Protein AF-A0A534NQL1-F1 (afdb_monomer)

Structure (mmCIF, N/CA/C/O backbone):
data_AF-A0A534NQL1-F1
#
_entry.id   AF-A0A534NQL1-F1
#
loop_
_atom_site.group_PDB
_atom_site.id
_atom_site.type_symbol
_atom_site.label_atom_id
_atom_site.label_alt_id
_atom_site.label_comp_id
_atom_site.label_asym_id
_atom_site.label_entity_id
_atom_site.label_seq_id
_atom_site.pdbx_PDB_ins_code
_atom_site.Cartn_x
_atom_site.Cartn_y
_atom_site.Cartn_z
_atom_site.occupancy
_atom_site.B_iso_or_equiv
_atom_site.auth_seq_id
_atom_site.auth_comp_id
_atom_site.auth_asym_id
_atom_site.auth_atom_id
_atom_site.pdbx_PDB_model_num
ATOM 1 N N . GLN A 1 1 ? 14.887 5.138 -10.248 1.00 63.94 1 GLN A N 1
ATOM 2 C CA . GLN A 1 1 ? 13.570 5.741 -9.919 1.00 63.94 1 GLN A CA 1
ATOM 3 C C . GLN A 1 1 ? 12.522 4.699 -9.530 1.00 63.94 1 GLN A C 1
ATOM 5 O O . GLN A 1 1 ? 11.906 4.880 -8.490 1.00 63.94 1 GLN A O 1
ATOM 10 N N . VAL A 1 2 ? 12.376 3.587 -10.265 1.00 67.00 2 VAL A N 1
ATOM 11 C CA . VAL A 1 2 ? 11.487 2.461 -9.884 1.00 67.00 2 VAL A CA 1
ATOM 12 C C . VAL A 1 2 ? 11.673 1.964 -8.433 1.00 67.00 2 VAL A C 1
ATOM 14 O O . VAL A 1 2 ? 10.659 1.731 -7.778 1.00 67.00 2 VAL A O 1
ATOM 17 N N . PRO A 1 3 ? 12.904 1.878 -7.873 1.00 70.38 3 PRO A N 1
ATOM 18 C CA . PRO A 1 3 ? 13.094 1.429 -6.488 1.00 70.38 3 PRO A CA 1
ATOM 19 C C . PRO A 1 3 ? 12.456 2.359 -5.446 1.00 70.38 3 PRO A C 1
ATOM 21 O O . PRO A 1 3 ? 11.701 1.889 -4.604 1.00 70.38 3 PRO A O 1
ATOM 24 N N . LYS A 1 4 ? 12.649 3.681 -5.575 1.00 74.81 4 LYS A N 1
ATOM 25 C CA . LYS A 1 4 ? 12.065 4.685 -4.662 1.00 74.81 4 LYS A CA 1
ATOM 26 C C . LYS A 1 4 ? 10.530 4.696 -4.693 1.00 74.81 4 LYS A C 1
ATOM 28 O O . LYS A 1 4 ? 9.887 4.974 -3.691 1.00 74.81 4 LYS A O 1
ATOM 33 N N . MET A 1 5 ? 9.934 4.387 -5.848 1.00 78.38 5 MET A N 1
ATOM 34 C CA . MET A 1 5 ? 8.477 4.297 -5.992 1.00 78.38 5 MET A CA 1
ATOM 35 C C . MET A 1 5 ? 7.912 3.003 -5.394 1.00 78.38 5 MET A C 1
ATOM 37 O O . MET A 1 5 ? 6.834 3.004 -4.813 1.00 78.38 5 MET A O 1
ATOM 41 N N . ASN A 1 6 ? 8.634 1.887 -5.508 1.00 84.38 6 ASN A N 1
ATOM 42 C CA . ASN A 1 6 ? 8.239 0.653 -4.829 1.00 84.38 6 ASN A CA 1
ATOM 43 C C . ASN A 1 6 ? 8.326 0.806 -3.302 1.00 84.38 6 ASN A C 1
ATOM 45 O O . ASN A 1 6 ? 7.448 0.322 -2.594 1.00 84.38 6 ASN A O 1
ATOM 49 N N . GLU A 1 7 ? 9.343 1.514 -2.815 1.00 83.88 7 GLU A N 1
ATOM 50 C CA . GLU A 1 7 ? 9.519 1.838 -1.399 1.00 83.88 7 GLU A CA 1
ATOM 51 C C . GLU A 1 7 ? 8.386 2.726 -0.864 1.00 83.88 7 GLU A C 1
ATOM 53 O O . GLU A 1 7 ? 7.788 2.410 0.164 1.00 83.88 7 GLU A O 1
ATOM 58 N N . SER A 1 8 ? 7.996 3.775 -1.598 1.00 82.44 8 SER A N 1
ATOM 59 C CA . SER A 1 8 ? 6.872 4.625 -1.188 1.00 82.44 8 SER A CA 1
ATOM 60 C C . SER A 1 8 ? 5.538 3.869 -1.174 1.00 82.44 8 SER A C 1
ATOM 62 O O . SER A 1 8 ? 4.756 4.021 -0.237 1.00 82.44 8 SER A O 1
ATOM 64 N N . ILE A 1 9 ? 5.289 2.990 -2.151 1.00 89.06 9 ILE A N 1
ATOM 65 C CA . ILE A 1 9 ? 4.100 2.121 -2.173 1.00 89.06 9 ILE A CA 1
ATOM 66 C C . ILE A 1 9 ? 4.101 1.157 -0.982 1.00 89.06 9 ILE A C 1
ATOM 68 O O . ILE A 1 9 ? 3.052 0.930 -0.378 1.00 89.06 9 ILE A O 1
ATOM 72 N N . ALA A 1 10 ? 5.260 0.600 -0.625 1.00 89.19 10 ALA A N 1
ATOM 73 C CA . ALA A 1 10 ? 5.394 -0.270 0.537 1.00 89.19 10 ALA A CA 1
ATOM 74 C C . ALA A 1 10 ? 5.099 0.483 1.842 1.00 89.19 10 ALA A C 1
ATOM 76 O O . ALA A 1 10 ? 4.361 -0.029 2.681 1.00 89.19 10 ALA A O 1
ATOM 77 N N . MET A 1 11 ? 5.586 1.719 1.982 1.00 89.88 11 MET A N 1
ATOM 78 C CA . MET A 1 11 ? 5.308 2.569 3.142 1.00 89.88 11 MET A CA 1
ATOM 79 C C . MET A 1 11 ? 3.814 2.902 3.266 1.00 89.88 11 MET A C 1
ATOM 81 O O . MET A 1 11 ? 3.237 2.775 4.346 1.00 89.88 11 MET A O 1
ATOM 85 N N . VAL A 1 12 ? 3.155 3.262 2.159 1.00 90.38 12 VAL A N 1
ATOM 86 C CA . VAL A 1 12 ? 1.707 3.530 2.157 1.00 90.38 12 VAL A CA 1
ATOM 87 C C . VAL A 1 12 ? 0.918 2.260 2.495 1.00 90.38 12 VAL A C 1
ATOM 89 O O . VAL A 1 12 ? -0.012 2.314 3.298 1.00 90.38 12 VAL A O 1
ATOM 92 N N . LYS A 1 13 ? 1.320 1.096 1.968 1.00 92.12 13 LYS A N 1
ATOM 93 C CA . LYS A 1 13 ? 0.708 -0.199 2.310 1.00 92.12 13 LYS A CA 1
ATOM 94 C C . LYS A 1 13 ? 0.885 -0.555 3.787 1.00 92.12 13 LYS A C 1
ATOM 96 O O . LYS A 1 13 ? -0.045 -1.068 4.411 1.00 92.12 13 LYS A O 1
ATOM 101 N N . ALA A 1 14 ? 2.063 -0.288 4.348 1.00 92.81 14 ALA A N 1
ATOM 102 C CA . ALA A 1 14 ? 2.337 -0.503 5.763 1.00 92.81 14 ALA A CA 1
ATOM 103 C C . ALA A 1 14 ? 1.418 0.364 6.633 1.00 92.81 14 ALA A C 1
ATOM 105 O O . ALA A 1 14 ? 0.824 -0.149 7.578 1.00 92.81 14 ALA A O 1
ATOM 106 N N . ASN A 1 15 ? 1.220 1.632 6.257 1.00 92.94 15 ASN A N 1
ATOM 107 C CA . ASN A 1 15 ? 0.287 2.525 6.943 1.00 92.94 15 ASN A CA 1
ATOM 108 C C . ASN A 1 15 ? -1.162 2.006 6.886 1.00 92.94 15 ASN A C 1
ATOM 110 O O . ASN A 1 15 ? -1.828 1.935 7.913 1.00 92.94 15 ASN A O 1
ATOM 114 N N . VAL A 1 16 ? -1.633 1.553 5.716 1.00 94.81 16 VAL A N 1
ATOM 115 C CA . VAL A 1 16 ? -2.964 0.923 5.581 1.00 94.81 16 VAL A CA 1
ATOM 116 C C . VAL A 1 16 ? -3.096 -0.281 6.515 1.00 94.81 16 VAL A C 1
ATOM 118 O O . VAL A 1 16 ? -4.066 -0.377 7.258 1.00 94.81 16 VAL A O 1
ATOM 121 N N . THR A 1 17 ? -2.099 -1.166 6.529 1.00 94.62 17 THR A N 1
ATOM 122 C CA . THR A 1 17 ? -2.126 -2.387 7.352 1.00 94.62 17 THR A CA 1
ATOM 123 C C . THR A 1 17 ? -2.117 -2.066 8.850 1.00 94.62 17 THR A C 1
ATOM 125 O O . THR A 1 17 ? -2.778 -2.742 9.638 1.00 94.62 17 THR A O 1
ATOM 128 N N . LEU A 1 18 ? -1.365 -1.042 9.261 1.00 94.31 18 LEU A N 1
ATOM 129 C CA . LEU A 1 18 ? -1.331 -0.577 10.646 1.00 94.31 18 LEU A CA 1
ATOM 130 C C . LEU A 1 18 ? -2.700 -0.035 11.069 1.00 94.31 18 LEU A C 1
ATOM 132 O O . LEU A 1 18 ? -3.245 -0.483 12.076 1.00 94.31 18 LEU A O 1
ATOM 136 N N . LEU A 1 19 ? -3.279 0.855 10.259 1.00 94.75 19 LEU A N 1
ATOM 137 C CA . LEU A 1 19 ? -4.599 1.427 10.511 1.00 94.75 19 LEU A CA 1
ATOM 138 C C . LEU A 1 19 ? -5.686 0.345 10.551 1.00 94.75 19 LEU A C 1
ATOM 140 O O . LEU A 1 19 ? -6.552 0.394 11.415 1.00 94.75 19 LEU A O 1
ATOM 144 N N . GLU A 1 20 ? -5.625 -0.678 9.694 1.00 94.12 20 GLU A N 1
ATOM 145 C CA . GLU A 1 20 ? -6.552 -1.821 9.745 1.00 94.12 20 GLU A CA 1
ATOM 146 C C . GLU A 1 20 ? -6.468 -2.586 11.068 1.00 94.12 20 GLU A C 1
ATOM 148 O O . GLU A 1 20 ? -7.501 -2.902 11.665 1.00 94.12 20 GLU A O 1
ATOM 153 N N . LYS A 1 21 ? -5.252 -2.848 11.560 1.00 96.19 21 LYS A N 1
ATOM 154 C CA . LYS A 1 21 ? -5.046 -3.513 12.854 1.00 96.19 21 LYS A CA 1
ATOM 155 C C . LYS A 1 21 ? -5.579 -2.673 14.013 1.00 96.19 21 LYS A C 1
ATOM 157 O O . LYS A 1 21 ? -6.253 -3.210 14.892 1.00 96.19 21 LYS A O 1
ATOM 162 N N . GLU A 1 22 ? -5.315 -1.369 14.014 1.00 93.62 22 GLU A N 1
ATOM 163 C CA . GLU A 1 22 ? -5.849 -0.446 15.022 1.00 93.62 22 GLU A CA 1
ATOM 164 C C . GLU A 1 22 ? -7.378 -0.389 14.986 1.00 93.62 22 GLU A C 1
ATOM 166 O O . GLU A 1 22 ? -8.031 -0.453 16.027 1.00 93.62 22 GLU A O 1
ATOM 171 N N . ASN A 1 23 ? -7.964 -0.346 13.791 1.00 94.81 23 ASN A N 1
ATOM 172 C CA . ASN A 1 23 ? -9.407 -0.372 13.598 1.00 94.81 23 ASN A CA 1
ATOM 173 C C . ASN A 1 23 ? -10.038 -1.625 14.213 1.00 94.81 23 ASN A C 1
ATOM 175 O O . ASN A 1 23 ? -11.038 -1.555 14.931 1.00 94.81 23 ASN A O 1
ATOM 179 N N . GLN A 1 24 ? -9.421 -2.781 13.965 1.00 95.56 24 GLN A N 1
ATOM 180 C CA . GLN A 1 24 ? -9.874 -4.050 14.511 1.00 95.56 24 GLN A CA 1
ATOM 181 C C . GLN A 1 24 ? -9.738 -4.096 16.034 1.00 95.56 24 GLN A C 1
ATOM 183 O O . GLN A 1 24 ? -10.651 -4.570 16.711 1.00 95.56 24 GLN A O 1
ATOM 188 N N . LYS A 1 25 ? -8.660 -3.528 16.586 1.00 96.00 25 LYS A N 1
ATOM 189 C CA . LYS A 1 25 ? -8.506 -3.358 18.033 1.00 96.00 25 LYS A CA 1
ATOM 190 C C . LYS A 1 25 ? -9.643 -2.517 18.619 1.00 96.00 25 LYS A C 1
ATOM 192 O O . LYS A 1 25 ? -10.298 -2.968 19.549 1.00 96.00 25 LYS A O 1
ATOM 197 N N . TYR A 1 26 ? -9.949 -1.352 18.046 1.00 96.62 26 TYR A N 1
ATOM 198 C CA . TYR A 1 26 ? -11.046 -0.506 18.531 1.00 96.62 26 TYR A CA 1
ATOM 199 C C . TYR A 1 26 ? -12.422 -1.181 18.431 1.00 96.62 26 TYR A C 1
ATOM 201 O O . TYR A 1 26 ? -13.270 -0.980 19.303 1.00 96.62 26 TYR A O 1
ATOM 209 N N . LYS A 1 27 ? -12.654 -2.003 17.401 1.00 95.12 27 LYS A N 1
ATOM 210 C CA . LYS A 1 27 ? -13.876 -2.816 17.282 1.00 95.12 27 LYS A CA 1
ATOM 211 C C . LYS A 1 27 ? -13.980 -3.843 18.405 1.00 95.12 27 LYS A C 1
ATOM 213 O O . LYS A 1 27 ? -15.034 -3.940 19.032 1.00 95.12 27 LYS A O 1
ATOM 218 N N . ASN A 1 28 ? -12.891 -4.549 18.699 1.00 96.69 28 ASN A N 1
ATOM 219 C CA . ASN A 1 28 ? -12.840 -5.506 19.8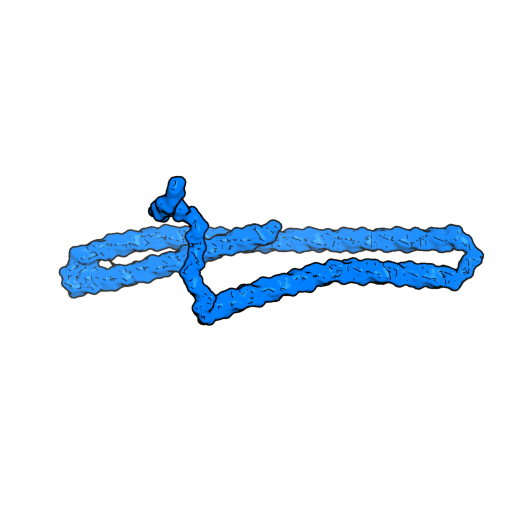02 1.00 96.69 28 ASN A CA 1
ATOM 220 C C . ASN A 1 28 ? -13.045 -4.808 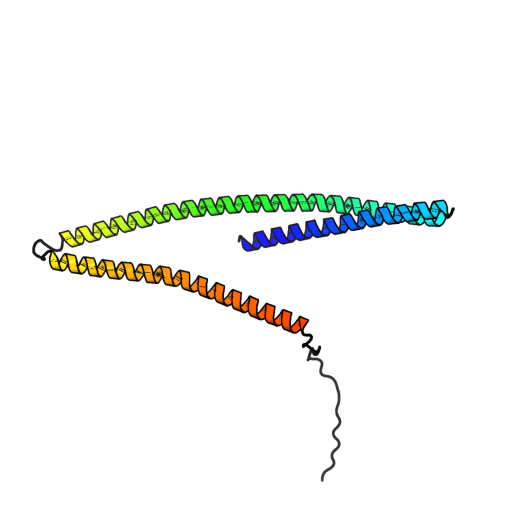21.155 1.00 96.69 28 ASN A C 1
ATOM 222 O O . ASN A 1 28 ? -13.906 -5.231 21.924 1.00 96.69 28 ASN A O 1
ATOM 226 N N . ASP A 1 29 ? -12.351 -3.690 21.393 1.00 95.12 29 ASP A N 1
ATOM 227 C CA . ASP A 1 29 ? -12.489 -2.873 22.605 1.00 95.12 29 ASP A CA 1
ATOM 228 C C . ASP A 1 29 ? -13.950 -2.400 22.774 1.00 95.12 29 ASP A C 1
ATOM 230 O O . ASP A 1 29 ? -14.512 -2.438 23.870 1.00 95.12 29 ASP A O 1
ATOM 234 N N . SER A 1 30 ? -14.622 -2.014 21.682 1.00 95.06 30 SER A N 1
ATOM 235 C CA . SER A 1 30 ? -16.036 -1.622 21.708 1.00 95.06 30 SER A CA 1
ATOM 236 C C . SER A 1 30 ? -16.963 -2.775 22.108 1.00 95.06 30 SER A C 1
ATOM 238 O O . SER A 1 30 ? -17.902 -2.553 22.880 1.00 95.06 30 SER A O 1
ATOM 240 N N . VAL A 1 31 ? -16.722 -3.990 21.607 1.00 96.44 31 VAL A N 1
ATOM 241 C CA . VAL A 1 31 ? -17.488 -5.192 21.977 1.00 96.44 31 VAL A CA 1
ATOM 242 C C . VAL A 1 31 ? -17.245 -5.552 23.442 1.00 96.44 31 VAL A C 1
ATOM 244 O O . VAL A 1 31 ? -18.203 -5.794 24.179 1.00 96.44 31 VAL A O 1
ATOM 247 N N . GLU A 1 32 ? -15.990 -5.516 23.889 1.00 96.56 32 GLU A N 1
ATOM 248 C CA . GLU A 1 32 ? -15.608 -5.817 25.267 1.00 96.56 32 GLU A CA 1
ATOM 249 C C . GLU A 1 32 ? -16.265 -4.840 26.249 1.00 96.56 32 GLU A C 1
ATOM 251 O O . GLU A 1 32 ? -16.945 -5.268 27.183 1.00 96.56 32 GLU A O 1
ATOM 256 N N . ILE A 1 33 ? -16.157 -3.530 26.015 1.00 95.44 33 ILE A N 1
ATOM 257 C CA . ILE A 1 33 ? -16.793 -2.518 26.869 1.00 95.44 33 ILE A CA 1
ATOM 258 C C . ILE A 1 33 ? -18.316 -2.693 26.867 1.00 95.44 33 ILE A C 1
ATOM 260 O O . ILE A 1 33 ? -18.944 -2.620 27.920 1.00 95.44 33 ILE A O 1
ATOM 264 N N . THR A 1 34 ? -18.925 -3.008 25.720 1.00 94.94 34 THR A N 1
ATOM 265 C CA . THR A 1 34 ? -20.371 -3.281 25.647 1.00 94.94 34 THR A CA 1
ATOM 266 C C . THR A 1 34 ? -20.766 -4.486 26.505 1.00 94.94 34 THR A C 1
ATOM 268 O O . THR A 1 34 ? -21.801 -4.458 27.171 1.00 94.94 34 THR A O 1
ATOM 271 N N . SER A 1 35 ? -19.946 -5.540 26.528 1.00 96.62 35 SER A N 1
ATOM 272 C CA . SER A 1 35 ? -20.174 -6.708 27.387 1.00 96.62 35 SER A CA 1
ATOM 273 C C . SER A 1 35 ? -20.058 -6.359 28.877 1.00 96.62 35 SER A C 1
ATOM 275 O O . SER A 1 35 ? -20.918 -6.756 29.664 1.00 96.62 35 SER A O 1
ATOM 277 N N . LYS A 1 36 ? -19.077 -5.524 29.252 1.00 95.12 36 LYS A N 1
ATOM 278 C CA . LYS A 1 36 ? -18.899 -5.012 30.621 1.00 95.12 36 LYS A CA 1
ATOM 279 C C . LYS A 1 36 ? -20.078 -4.148 31.066 1.00 95.12 36 LYS A C 1
ATOM 281 O O . LYS A 1 36 ? -20.534 -4.301 32.195 1.00 95.12 36 LYS A O 1
ATOM 286 N N . ILE A 1 37 ? -20.618 -3.306 30.179 1.00 95.50 37 ILE A N 1
ATOM 287 C CA . ILE A 1 37 ? -21.838 -2.523 30.442 1.00 95.50 37 ILE A CA 1
ATOM 288 C C . ILE A 1 37 ? -23.011 -3.461 30.734 1.00 95.50 37 ILE A C 1
ATOM 290 O O . ILE A 1 37 ? -23.682 -3.295 31.747 1.00 95.50 37 ILE A O 1
ATOM 294 N N . LYS A 1 38 ? -23.239 -4.478 29.891 1.00 95.12 38 LYS A N 1
ATOM 295 C CA . LYS A 1 38 ? -24.325 -5.452 30.102 1.00 95.12 38 LYS A CA 1
ATOM 296 C C . LYS A 1 38 ? -24.195 -6.171 31.448 1.00 95.12 38 LYS A C 1
ATOM 298 O O . LYS A 1 38 ? -25.183 -6.276 32.166 1.00 95.12 38 LYS A O 1
ATOM 3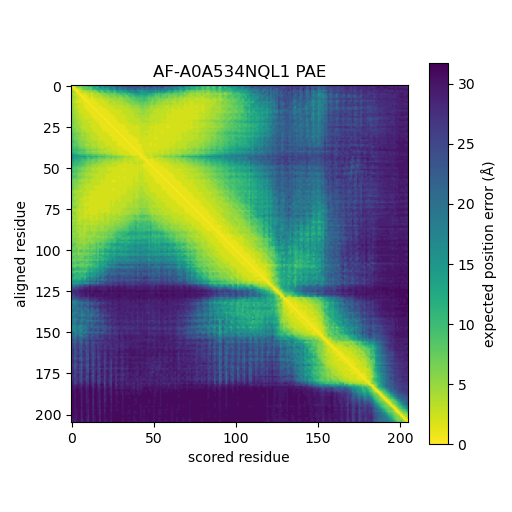03 N N . ALA A 1 39 ? -22.989 -6.613 31.806 1.00 95.81 39 ALA A N 1
ATOM 304 C CA . ALA A 1 39 ? -22.733 -7.271 33.087 1.00 95.81 39 ALA A CA 1
ATOM 305 C C . ALA A 1 39 ? -22.937 -6.327 34.289 1.00 95.81 39 ALA A C 1
ATOM 307 O O . ALA A 1 39 ? -23.507 -6.730 35.300 1.00 95.81 39 ALA A O 1
ATOM 308 N N . ALA A 1 40 ? -22.517 -5.061 34.183 1.00 94.00 40 ALA A N 1
ATOM 309 C CA . ALA A 1 40 ? -22.722 -4.060 35.230 1.00 94.00 40 ALA A CA 1
ATOM 310 C C . ALA A 1 40 ? -24.213 -3.745 35.449 1.00 94.00 40 ALA A C 1
ATOM 312 O O . ALA A 1 40 ? -24.653 -3.668 36.595 1.00 94.00 40 ALA A O 1
ATOM 313 N N . LEU A 1 41 ? -24.993 -3.648 34.365 1.00 93.38 41 LEU A N 1
ATOM 314 C CA . LEU A 1 41 ? -26.446 -3.460 34.424 1.00 93.38 41 LEU A CA 1
ATOM 315 C C . LEU A 1 41 ? -27.160 -4.667 35.049 1.00 93.38 41 LEU A C 1
ATOM 317 O O . LEU A 1 41 ? -28.051 -4.485 35.869 1.00 93.38 41 LEU A O 1
ATOM 321 N N . GLN A 1 42 ? -26.747 -5.896 34.718 1.00 95.19 42 GLN A N 1
ATOM 322 C CA . GLN A 1 42 ? -27.292 -7.111 35.343 1.00 95.19 42 GLN A CA 1
ATOM 323 C C . GLN A 1 42 ? -27.002 -7.191 36.847 1.00 95.19 42 GLN A C 1
ATOM 325 O O . GLN A 1 42 ? -27.792 -7.756 37.595 1.00 95.19 42 GLN A O 1
ATOM 330 N N . ALA A 1 43 ? -25.881 -6.620 37.292 1.00 95.31 43 ALA A N 1
ATOM 331 C CA . ALA A 1 43 ? -25.515 -6.530 38.702 1.00 95.31 43 ALA A CA 1
ATOM 332 C C . ALA A 1 43 ? -26.121 -5.304 39.419 1.00 95.31 43 ALA A C 1
ATOM 334 O O . ALA A 1 43 ? -25.716 -5.016 40.544 1.00 95.31 43 ALA A O 1
ATOM 335 N N . SER A 1 44 ? -27.028 -4.559 38.771 1.00 93.12 44 SER A N 1
ATOM 336 C CA . SER A 1 44 ? -27.624 -3.308 39.270 1.00 93.12 44 SER A CA 1
ATOM 337 C C . SER A 1 44 ? -26.602 -2.250 39.718 1.00 93.12 44 SER A C 1
ATOM 339 O O . SER A 1 44 ? -26.878 -1.444 40.604 1.00 93.12 44 SER A O 1
ATOM 341 N N . ARG A 1 45 ? -25.406 -2.236 39.108 1.00 94.31 45 ARG A N 1
ATOM 342 C CA . ARG A 1 45 ? -24.355 -1.230 39.346 1.00 94.31 45 ARG A CA 1
ATOM 343 C C . ARG A 1 45 ? -24.334 -0.201 38.220 1.00 94.31 45 ARG A C 1
ATOM 345 O O . ARG A 1 45 ? -23.509 -0.257 37.303 1.00 94.31 45 ARG A O 1
ATOM 352 N N . GLU A 1 46 ? -25.303 0.707 38.268 1.00 92.31 46 GLU A N 1
ATOM 353 C CA . GLU A 1 46 ? -25.522 1.745 37.251 1.00 92.31 46 GLU A CA 1
ATOM 354 C C . GLU A 1 46 ? -24.409 2.804 37.211 1.00 92.31 46 GLU A C 1
ATOM 356 O O . GLU A 1 46 ? -24.068 3.327 36.148 1.00 92.31 46 GLU A O 1
ATOM 361 N N . ASP A 1 47 ? -23.781 3.071 38.351 1.00 92.12 47 ASP A N 1
ATOM 362 C CA . ASP A 1 47 ? -22.610 3.933 38.514 1.00 92.12 47 ASP A CA 1
ATOM 363 C C . ASP A 1 47 ? -21.414 3.448 37.672 1.00 92.12 47 ASP A C 1
ATOM 365 O O . ASP A 1 47 ? -20.811 4.200 36.893 1.00 92.12 47 ASP A O 1
ATOM 369 N N . ILE A 1 48 ? -21.121 2.148 37.744 1.00 93.00 48 ILE A N 1
ATOM 370 C CA . ILE A 1 48 ? -20.058 1.511 36.962 1.00 93.00 48 ILE A CA 1
ATOM 371 C C . ILE A 1 48 ? -20.447 1.450 35.477 1.00 93.00 48 ILE A C 1
ATOM 373 O O . ILE A 1 48 ? -19.618 1.721 34.601 1.00 93.00 48 ILE A O 1
ATOM 377 N N . ALA A 1 49 ? -21.710 1.138 35.172 1.00 93.00 49 ALA A N 1
ATOM 378 C CA . ALA A 1 49 ? -22.211 1.100 33.798 1.00 93.00 49 ALA A CA 1
ATOM 379 C C . ALA A 1 49 ? -22.099 2.469 33.099 1.00 93.00 49 ALA A C 1
ATOM 381 O O . ALA A 1 49 ? -21.687 2.532 31.939 1.00 93.00 49 ALA A O 1
ATOM 382 N N . THR A 1 50 ? -22.382 3.563 33.812 1.00 94.25 50 THR A N 1
ATOM 383 C CA . THR A 1 50 ? -22.267 4.943 33.307 1.00 94.25 50 THR A CA 1
ATOM 384 C C . THR A 1 50 ? -20.823 5.291 32.935 1.00 94.25 50 THR A C 1
ATOM 386 O O . THR A 1 50 ? -20.554 5.874 31.877 1.00 94.25 50 THR A O 1
ATOM 389 N N . THR A 1 51 ? -19.865 4.857 33.756 1.00 94.94 51 THR A N 1
ATOM 390 C CA . THR A 1 51 ? -18.434 5.045 33.475 1.00 94.94 51 THR A CA 1
ATOM 391 C C . THR A 1 51 ? -18.019 4.299 32.202 1.00 94.94 51 THR A C 1
ATOM 393 O O . THR A 1 51 ? -17.396 4.883 31.311 1.00 94.94 51 THR A O 1
ATOM 396 N N . TYR A 1 52 ? -18.421 3.032 32.055 1.00 95.25 52 TYR A N 1
ATOM 397 C CA . TYR A 1 52 ? -18.136 2.257 30.844 1.00 95.25 52 TYR A CA 1
ATOM 398 C C . TYR A 1 52 ? -18.847 2.803 29.597 1.00 95.25 52 TYR A C 1
ATOM 400 O O . TYR A 1 52 ? -18.274 2.761 28.509 1.00 95.25 52 TYR A O 1
ATOM 408 N N . ALA A 1 53 ? -20.051 3.364 29.722 1.00 94.06 53 ALA A N 1
ATOM 409 C CA . ALA A 1 53 ? -20.746 4.010 28.607 1.00 94.06 53 ALA A CA 1
ATOM 410 C C . ALA A 1 53 ? -19.965 5.225 28.074 1.00 94.06 53 ALA A C 1
ATOM 412 O O . ALA A 1 53 ? -19.810 5.388 26.861 1.00 94.06 53 ALA A O 1
ATOM 413 N N . THR A 1 54 ? -19.386 6.023 28.973 1.00 95.94 54 THR A N 1
ATOM 414 C CA . THR A 1 54 ? -18.529 7.164 28.608 1.00 95.94 54 THR A CA 1
ATOM 415 C C . THR A 1 54 ? -17.249 6.700 27.898 1.00 95.94 54 THR A C 1
ATOM 417 O O . THR A 1 54 ? -16.839 7.266 26.878 1.00 95.94 54 THR A O 1
ATOM 420 N N . GLN A 1 55 ? -16.637 5.612 28.380 1.00 94.88 55 GLN A N 1
ATOM 421 C CA . GLN A 1 55 ? -15.491 4.985 27.709 1.00 94.88 55 GLN A CA 1
ATOM 422 C C . GLN A 1 55 ? -15.869 4.471 26.312 1.00 94.88 55 GLN A C 1
ATOM 424 O O . GLN A 1 55 ? -15.148 4.727 25.348 1.00 94.88 55 GLN A O 1
ATOM 429 N N . LEU A 1 56 ? -17.029 3.822 26.169 1.00 96.25 56 LEU A N 1
ATOM 430 C CA . LEU A 1 56 ? -17.533 3.329 24.885 1.00 96.25 56 LEU A CA 1
ATOM 431 C C . LEU A 1 56 ? -17.720 4.465 23.873 1.00 96.25 56 LEU A C 1
ATOM 433 O O . LEU A 1 56 ? -17.343 4.316 22.712 1.00 96.25 56 LEU A O 1
ATOM 437 N N . GLN A 1 57 ? -18.273 5.604 24.295 1.00 95.94 57 GLN A N 1
ATOM 438 C CA . GLN A 1 57 ? -18.429 6.778 23.433 1.00 95.94 57 GLN A CA 1
ATOM 439 C C . GLN A 1 57 ? -17.074 7.312 22.947 1.00 95.94 57 GLN A C 1
ATOM 441 O O . GLN A 1 57 ? -16.920 7.662 21.771 1.00 95.94 57 GLN A O 1
ATOM 446 N N . THR A 1 58 ? -16.075 7.323 23.828 1.00 95.88 58 THR A N 1
ATOM 447 C CA . THR A 1 58 ? -14.709 7.745 23.493 1.00 95.88 58 THR A CA 1
ATOM 448 C C . THR A 1 58 ? -14.074 6.798 22.472 1.00 95.88 58 THR A C 1
ATOM 450 O O . THR A 1 58 ? -13.546 7.254 21.455 1.00 95.88 58 THR A O 1
ATOM 453 N N . VAL A 1 59 ? -14.197 5.481 22.681 1.00 96.38 59 VAL A N 1
ATOM 454 C CA . VAL A 1 59 ? -13.693 4.449 21.757 1.00 96.38 59 VAL A CA 1
ATOM 455 C C . VAL A 1 59 ? -14.399 4.518 20.405 1.00 96.38 59 VAL A C 1
ATOM 457 O O . VAL A 1 59 ? -13.731 4.500 19.376 1.00 96.38 59 VAL A O 1
ATOM 460 N N . LYS A 1 60 ? -15.727 4.686 20.371 1.00 95.62 60 LYS A N 1
ATOM 461 C CA . LYS A 1 60 ? -16.480 4.862 19.115 1.00 95.62 60 LYS A CA 1
ATOM 462 C C . LYS A 1 60 ? -16.038 6.102 18.338 1.00 95.62 60 LYS A C 1
ATOM 464 O O . LYS A 1 60 ? -15.905 6.049 17.119 1.00 95.62 60 LYS A O 1
ATOM 469 N N . SER A 1 61 ? -15.767 7.202 19.036 1.00 96.31 61 SER A N 1
ATOM 470 C CA . SER A 1 61 ? -15.265 8.430 18.407 1.00 96.31 61 SER A CA 1
ATOM 471 C C . SER A 1 61 ? -13.857 8.240 17.832 1.00 96.31 61 SER A C 1
ATOM 473 O O . SER A 1 61 ? -13.555 8.742 16.750 1.00 96.31 61 SER A O 1
ATOM 475 N N . ALA A 1 62 ? -12.991 7.502 18.534 1.00 94.56 62 ALA A N 1
ATOM 476 C CA . ALA A 1 62 ? -11.665 7.138 18.037 1.00 94.56 62 ALA A CA 1
ATOM 477 C C . ALA A 1 62 ? -11.743 6.199 16.822 1.00 94.56 62 ALA A C 1
ATOM 479 O O . ALA A 1 62 ? -11.043 6.436 15.837 1.00 94.56 62 ALA A O 1
ATOM 480 N N . LEU A 1 63 ? -12.640 5.207 16.856 1.00 95.62 63 LEU A N 1
ATOM 481 C CA . LEU A 1 63 ? -12.893 4.288 15.747 1.00 95.62 63 LEU A CA 1
ATOM 482 C C . LEU A 1 63 ? -13.300 5.045 14.481 1.00 95.62 63 LEU A C 1
ATOM 484 O O . LEU A 1 63 ? -12.706 4.820 13.434 1.00 95.62 63 LEU A O 1
ATOM 488 N N . LEU A 1 64 ? -14.243 5.988 14.581 1.00 95.75 64 LEU A N 1
ATOM 489 C CA . LEU A 1 64 ? -14.698 6.777 13.433 1.00 95.75 64 LEU A CA 1
ATOM 490 C C . LEU A 1 64 ? -13.554 7.578 12.792 1.00 95.75 64 LEU A C 1
ATOM 492 O O . LEU A 1 64 ? -13.409 7.595 11.570 1.00 95.75 64 LEU A O 1
ATOM 496 N N . ARG A 1 65 ? -12.708 8.220 13.610 1.00 95.62 65 ARG A N 1
ATOM 497 C CA . ARG A 1 65 ? -11.525 8.942 13.110 1.00 95.62 65 ARG A CA 1
ATOM 498 C C . ARG A 1 65 ? -10.542 8.000 12.417 1.00 95.62 65 ARG A C 1
ATOM 500 O O . ARG A 1 65 ? -10.021 8.340 11.359 1.00 95.62 65 ARG A O 1
ATOM 507 N N . ASN A 1 66 ? -10.305 6.825 12.994 1.00 95.75 66 ASN A N 1
ATOM 508 C CA . ASN A 1 66 ? -9.425 5.819 12.409 1.00 95.75 66 ASN A CA 1
ATOM 509 C C . ASN A 1 66 ? -9.999 5.266 11.087 1.00 95.75 66 ASN A C 1
ATOM 511 O O . ASN A 1 66 ? -9.264 5.149 10.114 1.00 95.75 66 ASN A O 1
ATOM 515 N N . GLU A 1 67 ? -11.312 5.025 10.993 1.00 95.44 67 GLU A N 1
ATOM 516 C CA . GLU A 1 67 ? -11.982 4.611 9.747 1.00 95.44 67 GLU A CA 1
ATOM 517 C C . GLU A 1 67 ? -11.830 5.650 8.627 1.00 95.44 67 GLU A C 1
ATOM 519 O O . GLU A 1 67 ? -11.555 5.292 7.479 1.00 95.44 67 GLU A O 1
ATOM 524 N N . GLN A 1 68 ? -11.943 6.941 8.951 1.00 96.19 68 GLN A N 1
ATOM 525 C CA . GLN A 1 68 ? -11.703 8.020 7.989 1.00 96.19 68 GLN A CA 1
ATOM 526 C C . GLN A 1 68 ? -10.248 8.036 7.501 1.00 96.19 68 GLN A C 1
ATOM 528 O O . GLN A 1 68 ? -10.004 8.125 6.295 1.00 96.19 68 GLN A O 1
ATOM 533 N N . GLN A 1 69 ? -9.284 7.901 8.417 1.00 94.06 69 GLN A N 1
ATOM 534 C CA . GLN A 1 69 ? -7.861 7.826 8.072 1.00 94.06 69 GLN A CA 1
ATOM 535 C C . GLN A 1 69 ? -7.551 6.596 7.214 1.00 94.06 69 GLN A C 1
ATOM 537 O O . GLN A 1 69 ? -6.829 6.704 6.224 1.00 94.06 69 GLN A O 1
ATOM 542 N N . LEU A 1 70 ? -8.146 5.448 7.538 1.00 95.62 70 LEU A N 1
ATOM 543 C CA . LEU A 1 70 ? -7.992 4.214 6.778 1.00 95.62 70 LEU A CA 1
ATOM 544 C C . LEU A 1 70 ? -8.540 4.354 5.353 1.00 95.62 70 LEU A C 1
ATOM 546 O O . LEU A 1 70 ? -7.887 3.936 4.398 1.00 95.62 70 LEU A O 1
ATOM 550 N N . SER A 1 71 ? -9.714 4.968 5.190 1.00 95.31 71 SER A N 1
ATOM 551 C CA . SER A 1 71 ? -10.298 5.238 3.872 1.00 95.31 71 SER A CA 1
ATOM 552 C C . SER A 1 71 ? -9.377 6.115 3.017 1.00 95.31 71 SER A C 1
ATOM 554 O O . SER A 1 71 ? -9.069 5.769 1.874 1.00 95.31 71 SER A O 1
ATOM 556 N N . ALA A 1 72 ? -8.853 7.202 3.591 1.00 93.81 72 ALA A N 1
ATOM 557 C CA . ALA A 1 72 ? -7.902 8.074 2.907 1.00 93.81 72 ALA A CA 1
ATOM 558 C C . ALA A 1 72 ? -6.597 7.340 2.544 1.00 93.81 72 ALA A C 1
ATOM 560 O O . ALA A 1 72 ? -6.096 7.480 1.426 1.00 93.81 72 ALA A O 1
ATOM 561 N N . ALA A 1 73 ? -6.070 6.514 3.453 1.00 92.69 73 ALA A N 1
ATOM 562 C CA . ALA A 1 73 ? -4.863 5.726 3.224 1.00 92.69 73 ALA A CA 1
ATOM 563 C C . ALA A 1 73 ? -5.049 4.689 2.102 1.00 92.69 73 ALA A C 1
ATOM 565 O O . ALA A 1 73 ? -4.167 4.541 1.256 1.00 92.69 73 ALA A O 1
ATOM 566 N N . ARG A 1 74 ? -6.209 4.021 2.034 1.00 94.25 74 ARG A N 1
ATOM 567 C CA . ARG A 1 74 ? -6.554 3.091 0.944 1.00 94.25 74 ARG A CA 1
ATOM 568 C C . ARG A 1 74 ? -6.615 3.801 -0.407 1.00 94.25 74 ARG A C 1
ATOM 570 O O . ARG A 1 74 ? -5.982 3.356 -1.356 1.00 94.25 74 ARG A O 1
ATOM 577 N N . GLN A 1 75 ? -7.267 4.961 -0.475 1.00 94.88 75 GLN A N 1
ATOM 578 C CA . GLN A 1 75 ? -7.297 5.759 -1.706 1.00 94.88 75 GLN A CA 1
ATOM 579 C C . GLN A 1 75 ? -5.898 6.217 -2.140 1.00 94.88 75 GLN A C 1
ATOM 581 O O . GLN A 1 75 ? -5.593 6.246 -3.334 1.00 94.88 75 GLN A O 1
ATOM 586 N N . ALA A 1 76 ? -5.034 6.584 -1.189 1.00 90.94 76 ALA A N 1
ATOM 587 C CA . ALA A 1 76 ? -3.648 6.935 -1.481 1.00 90.94 76 ALA A CA 1
ATOM 588 C C . ALA A 1 76 ? -2.860 5.733 -2.026 1.00 90.94 76 ALA A C 1
ATOM 590 O O . ALA A 1 76 ? -2.094 5.887 -2.979 1.00 90.94 76 ALA A O 1
ATOM 591 N N . TYR A 1 77 ? -3.079 4.539 -1.468 1.00 92.81 77 TYR A N 1
ATOM 592 C CA . TYR A 1 77 ? -2.476 3.297 -1.950 1.00 92.81 77 TYR A CA 1
ATOM 593 C C . TYR A 1 77 ? -2.895 2.978 -3.390 1.00 92.81 77 TYR A C 1
ATOM 595 O O . TYR A 1 77 ? -2.037 2.746 -4.243 1.00 92.81 77 TYR A O 1
ATOM 603 N N . ASP A 1 78 ? -4.192 3.058 -3.687 1.00 93.19 78 ASP A N 1
ATOM 604 C CA . ASP A 1 78 ? -4.725 2.789 -5.026 1.00 93.19 78 ASP A CA 1
ATOM 605 C C . ASP A 1 78 ? -4.161 3.765 -6.065 1.00 93.19 78 ASP A C 1
ATOM 607 O O . ASP A 1 78 ? -3.716 3.359 -7.142 1.00 93.19 78 ASP A O 1
ATOM 611 N N . LYS A 1 79 ? -4.085 5.058 -5.724 1.00 91.94 79 LYS A N 1
ATOM 612 C CA . LYS A 1 79 ? -3.444 6.071 -6.577 1.00 91.94 79 LYS A CA 1
ATOM 613 C C . LYS A 1 79 ? -1.971 5.755 -6.818 1.00 91.94 79 LYS A C 1
ATOM 615 O O . LYS A 1 79 ? -1.499 5.867 -7.947 1.00 91.94 79 LYS A O 1
ATOM 620 N N . ALA A 1 80 ? -1.240 5.327 -5.790 1.00 89.50 80 ALA A N 1
ATOM 621 C CA . ALA A 1 80 ? 0.169 4.974 -5.931 1.00 89.50 80 ALA A CA 1
ATOM 622 C C . ALA A 1 80 ? 0.371 3.763 -6.867 1.00 89.50 80 ALA A C 1
ATOM 624 O O . ALA A 1 80 ? 1.305 3.754 -7.674 1.00 89.50 80 ALA A O 1
ATOM 625 N N . LEU A 1 81 ? -0.534 2.778 -6.836 1.00 90.69 81 LEU A N 1
ATOM 626 C CA . LEU A 1 81 ? -0.533 1.657 -7.783 1.00 90.69 81 LEU A CA 1
ATOM 627 C C . LEU A 1 81 ? -0.804 2.109 -9.223 1.00 90.69 81 LEU A C 1
ATOM 629 O O . LEU A 1 81 ? -0.107 1.669 -10.141 1.00 90.69 81 LEU A O 1
ATOM 633 N N . GLN A 1 82 ? -1.763 3.014 -9.429 1.00 91.31 82 GLN A N 1
ATOM 634 C CA . GLN A 1 82 ? -2.053 3.578 -10.751 1.00 91.31 82 GLN A CA 1
ATOM 635 C C . GLN A 1 82 ? -0.853 4.345 -11.317 1.00 91.31 82 GLN A C 1
ATOM 637 O O . GLN A 1 82 ? -0.482 4.137 -12.474 1.00 91.31 82 GLN A O 1
ATOM 642 N N . VAL A 1 83 ? -0.193 5.167 -10.494 1.00 89.75 83 VAL A N 1
ATOM 643 C CA . VAL A 1 83 ? 1.023 5.900 -10.882 1.00 89.75 83 VAL A CA 1
ATOM 644 C C . VAL A 1 83 ? 2.136 4.932 -11.278 1.00 89.75 83 VAL A C 1
ATOM 646 O O . VAL A 1 83 ? 2.765 5.114 -12.321 1.00 89.75 83 VAL A O 1
ATOM 649 N N . LYS A 1 84 ? 2.342 3.850 -10.516 1.00 88.88 84 LYS A N 1
ATOM 650 C CA . LYS A 1 84 ? 3.308 2.807 -10.886 1.00 88.88 84 LYS A CA 1
ATOM 651 C C . LYS A 1 84 ? 2.969 2.167 -12.227 1.00 88.88 84 LYS A C 1
ATOM 653 O O . LYS A 1 84 ? 3.867 1.968 -13.042 1.00 88.88 84 LYS A O 1
ATOM 658 N N . GLN A 1 85 ? 1.703 1.845 -12.473 1.00 88.62 85 GLN A N 1
ATOM 659 C CA . GLN A 1 85 ? 1.296 1.229 -13.734 1.00 88.62 85 GLN A CA 1
ATOM 660 C C . GLN A 1 85 ? 1.514 2.172 -14.925 1.00 88.62 85 GLN A C 1
ATOM 662 O O . GLN A 1 85 ? 2.027 1.740 -15.957 1.00 88.62 85 GLN A O 1
ATOM 667 N N . ALA A 1 86 ? 1.169 3.454 -14.781 1.00 88.62 86 ALA A N 1
ATOM 668 C CA . ALA A 1 86 ? 1.422 4.472 -15.798 1.00 88.62 86 ALA A CA 1
ATOM 669 C C . ALA A 1 86 ? 2.925 4.619 -16.080 1.00 88.62 86 ALA A C 1
ATOM 671 O O . ALA A 1 86 ? 3.344 4.555 -17.235 1.00 88.62 86 ALA A O 1
ATOM 672 N N . PHE A 1 87 ? 3.747 4.691 -15.030 1.00 86.94 87 PHE A N 1
ATOM 673 C CA . PHE A 1 87 ? 5.201 4.762 -15.157 1.00 86.94 87 PHE A CA 1
ATOM 674 C C . PHE A 1 87 ? 5.786 3.544 -15.888 1.00 86.94 87 PHE A C 1
ATOM 676 O O . PHE A 1 87 ? 6.649 3.694 -16.751 1.00 86.94 87 PHE A O 1
ATOM 683 N N . MET A 1 88 ? 5.320 2.331 -15.570 1.00 87.81 88 MET A N 1
ATOM 684 C CA . MET A 1 88 ? 5.789 1.113 -16.243 1.00 87.81 88 MET A CA 1
ATOM 685 C C . MET A 1 88 ? 5.434 1.128 -17.732 1.00 87.81 88 MET A C 1
ATOM 687 O O . MET A 1 88 ? 6.309 0.881 -18.557 1.00 87.81 88 MET A O 1
ATOM 691 N N . ARG A 1 89 ? 4.204 1.526 -18.088 1.00 89.69 89 ARG A N 1
ATOM 692 C CA . ARG A 1 89 ? 3.788 1.681 -19.493 1.00 89.69 89 ARG A CA 1
ATOM 693 C C . ARG A 1 89 ? 4.641 2.702 -20.241 1.00 89.69 89 ARG A C 1
ATOM 695 O O . ARG A 1 89 ? 5.059 2.442 -21.365 1.00 89.69 89 ARG A O 1
ATOM 702 N N . GLU A 1 90 ? 4.927 3.851 -19.632 1.00 88.50 90 GLU A N 1
ATOM 703 C CA . GLU A 1 90 ? 5.792 4.862 -20.246 1.00 88.50 90 GLU A CA 1
ATOM 704 C C . GLU A 1 90 ? 7.230 4.370 -20.422 1.00 88.50 90 GLU A C 1
ATOM 706 O O . GLU A 1 90 ? 7.833 4.600 -21.472 1.00 88.50 90 GLU A O 1
ATOM 711 N N . LYS A 1 91 ? 7.779 3.672 -19.420 1.00 90.75 91 LYS A N 1
ATOM 712 C CA . LYS A 1 91 ? 9.106 3.053 -19.508 1.00 90.75 91 LYS A CA 1
ATOM 713 C C . LYS A 1 91 ? 9.151 2.048 -20.655 1.00 90.75 91 LYS A C 1
ATOM 715 O O . LYS A 1 91 ? 10.101 2.072 -21.435 1.00 90.75 91 LYS A O 1
ATOM 720 N N . ASP A 1 92 ? 8.149 1.186 -20.769 1.00 87.62 92 ASP A N 1
ATOM 721 C CA . ASP A 1 92 ? 8.090 0.171 -21.821 1.00 87.62 92 ASP A CA 1
ATOM 722 C C . ASP A 1 92 ? 7.939 0.813 -23.202 1.00 87.62 92 ASP A C 1
ATOM 724 O O . ASP A 1 92 ? 8.663 0.438 -24.123 1.00 87.62 92 ASP A O 1
ATOM 728 N N . ARG A 1 93 ? 7.120 1.866 -23.333 1.00 93.19 93 ARG A N 1
ATOM 729 C CA . ARG A 1 93 ? 7.016 2.653 -24.571 1.00 93.19 93 ARG A CA 1
ATOM 730 C C . ARG A 1 93 ? 8.363 3.254 -24.979 1.00 93.19 93 ARG A C 1
ATOM 732 O O . ARG A 1 93 ? 8.789 3.073 -26.115 1.00 93.19 93 ARG A O 1
ATOM 739 N N . LYS A 1 94 ? 9.058 3.921 -24.051 1.00 91.81 94 LYS A N 1
ATOM 740 C CA . LYS A 1 94 ? 10.388 4.509 -24.303 1.00 91.81 94 LYS A CA 1
ATOM 741 C C . LYS A 1 94 ? 11.439 3.445 -24.621 1.00 91.81 94 LYS A C 1
ATOM 743 O O . LYS A 1 94 ? 12.317 3.675 -25.443 1.00 91.81 94 LYS A O 1
ATOM 748 N N . THR A 1 95 ? 11.343 2.274 -23.994 1.00 89.62 95 THR A N 1
ATOM 749 C CA . THR A 1 95 ? 12.243 1.144 -24.265 1.00 89.62 95 THR A CA 1
ATOM 750 C C . THR A 1 95 ? 12.002 0.589 -25.668 1.00 89.62 95 THR A C 1
ATOM 752 O O . THR A 1 95 ? 12.961 0.332 -26.387 1.00 89.62 95 THR A O 1
ATOM 755 N N . ALA A 1 96 ? 10.743 0.450 -26.090 1.00 91.56 96 ALA A N 1
ATOM 756 C CA . ALA A 1 96 ? 10.393 0.012 -27.439 1.00 91.56 96 ALA A CA 1
ATOM 757 C C . ALA A 1 96 ? 10.883 1.002 -28.511 1.00 91.56 96 ALA A C 1
ATOM 759 O O . ALA A 1 96 ? 11.477 0.580 -29.502 1.00 91.56 96 ALA A O 1
ATOM 760 N N . GLU A 1 97 ? 10.704 2.304 -28.278 1.00 92.75 97 GLU A N 1
ATOM 761 C CA . GLU A 1 97 ? 11.194 3.374 -29.155 1.00 92.75 97 GLU A CA 1
ATOM 762 C C . GLU A 1 97 ? 12.728 3.356 -29.264 1.00 92.75 97 GLU A C 1
ATOM 764 O O . GLU A 1 97 ? 13.274 3.324 -30.367 1.00 92.75 97 GLU A O 1
ATOM 769 N N . ALA A 1 98 ? 13.435 3.253 -28.134 1.00 90.56 98 ALA A N 1
ATOM 770 C CA . ALA A 1 98 ? 14.892 3.125 -28.116 1.00 90.56 98 ALA A CA 1
ATOM 771 C C . ALA A 1 98 ? 15.379 1.842 -28.817 1.00 90.56 98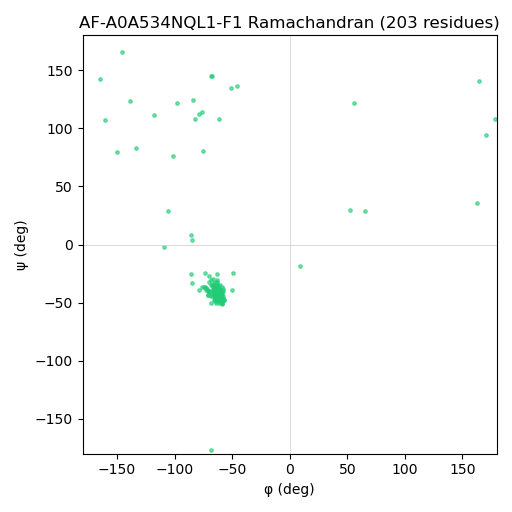 ALA A C 1
ATOM 773 O O . ALA A 1 98 ? 16.369 1.870 -29.546 1.00 90.56 98 ALA A O 1
ATOM 774 N N . MET A 1 99 ? 14.673 0.719 -28.648 1.00 90.38 99 MET A N 1
ATOM 775 C CA . MET A 1 99 ? 14.973 -0.543 -29.335 1.00 90.38 99 MET A CA 1
ATOM 776 C C . MET A 1 99 ? 14.741 -0.461 -30.846 1.00 90.38 99 MET A C 1
ATOM 778 O O . MET A 1 99 ? 15.453 -1.107 -31.615 1.00 90.38 99 MET A O 1
ATOM 782 N N . GLN A 1 100 ? 13.742 0.296 -31.297 1.00 92.81 100 GLN A N 1
ATOM 783 C CA . GLN A 1 100 ? 13.524 0.550 -32.718 1.00 92.81 100 GLN A CA 1
ATOM 784 C C . GLN A 1 100 ? 14.649 1.417 -33.292 1.00 92.81 100 GLN A C 1
ATOM 786 O O . GLN A 1 100 ? 15.306 0.991 -34.238 1.00 92.81 100 GLN A O 1
ATOM 791 N N . ALA A 1 101 ? 14.969 2.539 -32.643 1.00 92.94 101 ALA A N 1
ATOM 792 C CA . ALA A 1 101 ? 16.078 3.402 -33.046 1.00 92.94 101 ALA A CA 1
ATOM 793 C C . ALA A 1 101 ? 17.425 2.652 -33.075 1.00 92.94 101 ALA A C 1
ATOM 795 O O . ALA A 1 101 ? 18.226 2.835 -33.990 1.00 92.94 101 ALA A O 1
ATOM 796 N N . LEU A 1 102 ? 17.668 1.752 -32.114 1.00 89.00 102 LEU A N 1
ATOM 797 C CA . LEU A 1 102 ? 18.866 0.912 -32.092 1.00 89.00 102 LEU A CA 1
ATOM 798 C C . LEU A 1 102 ? 18.915 -0.064 -33.276 1.00 89.00 102 LEU A C 1
ATOM 800 O O . LEU A 1 102 ? 19.988 -0.282 -33.842 1.00 89.00 102 LEU A O 1
ATOM 804 N N . ARG A 1 103 ? 17.777 -0.658 -33.656 1.00 91.88 103 ARG A N 1
ATOM 805 C CA . ARG A 1 103 ? 17.685 -1.536 -34.833 1.00 91.88 103 ARG A CA 1
ATOM 806 C C . ARG A 1 103 ? 17.962 -0.767 -36.120 1.00 91.88 103 ARG A C 1
ATOM 808 O O . ARG A 1 103 ? 18.755 -1.240 -36.932 1.00 91.88 103 ARG A O 1
ATOM 815 N N . ASP A 1 104 ? 17.394 0.424 -36.262 1.00 92.00 104 ASP A N 1
ATOM 816 C CA . ASP A 1 104 ? 17.612 1.282 -37.428 1.00 92.00 104 ASP A CA 1
ATOM 817 C C . ASP A 1 104 ? 19.075 1.734 -37.517 1.00 92.00 104 ASP A C 1
ATOM 819 O O . ASP A 1 104 ? 19.706 1.602 -38.566 1.00 92.00 104 ASP A O 1
ATOM 823 N N . ALA A 1 105 ? 19.675 2.142 -36.395 1.00 90.38 105 ALA A N 1
ATOM 824 C CA . ALA A 1 105 ? 21.095 2.484 -36.326 1.00 90.38 105 ALA A CA 1
ATOM 825 C C . ALA A 1 105 ? 22.004 1.285 -36.647 1.00 90.38 105 ALA A C 1
ATOM 827 O O . ALA A 1 105 ? 23.022 1.436 -37.325 1.00 90.38 105 ALA A O 1
ATOM 828 N N . ARG A 1 106 ? 21.651 0.076 -36.188 1.00 88.06 106 ARG A N 1
ATOM 829 C CA . ARG A 1 106 ? 22.387 -1.153 -36.520 1.00 88.06 106 ARG A CA 1
ATOM 830 C C . ARG A 1 106 ? 22.289 -1.467 -38.011 1.00 88.06 106 ARG A C 1
ATOM 832 O O . ARG A 1 106 ? 23.304 -1.810 -38.611 1.00 88.06 106 ARG A O 1
ATOM 839 N N . ARG A 1 107 ? 21.110 -1.302 -38.615 1.00 90.81 107 ARG A N 1
ATOM 840 C CA . ARG A 1 107 ? 20.903 -1.463 -40.059 1.00 90.81 107 ARG A CA 1
ATOM 841 C C . ARG A 1 107 ? 21.714 -0.448 -40.860 1.00 90.81 107 ARG A C 1
ATOM 843 O O . ARG A 1 107 ? 22.387 -0.848 -41.801 1.00 90.81 107 ARG A O 1
ATOM 850 N N . ALA A 1 108 ? 21.706 0.824 -40.468 1.00 89.75 108 ALA A N 1
ATOM 851 C CA . ALA A 1 108 ? 22.495 1.864 -41.125 1.00 89.75 108 ALA A CA 1
ATOM 852 C C . ALA A 1 108 ? 24.004 1.574 -41.039 1.00 89.75 108 ALA A C 1
ATOM 854 O O . ALA A 1 108 ? 24.705 1.632 -42.045 1.00 89.75 108 ALA A O 1
ATOM 855 N N . LYS A 1 109 ? 24.506 1.163 -39.864 1.00 88.38 109 LYS A N 1
ATOM 856 C CA . LYS A 1 109 ? 25.906 0.728 -39.705 1.00 88.38 109 LYS A CA 1
ATOM 857 C C . LYS A 1 109 ? 26.239 -0.492 -40.558 1.00 88.38 109 LYS A C 1
ATOM 859 O O . LYS A 1 109 ? 27.339 -0.565 -41.092 1.00 88.38 109 LYS A O 1
ATOM 864 N N . TRP A 1 110 ? 25.319 -1.449 -40.676 1.00 89.38 110 TRP A N 1
ATOM 865 C CA . TRP A 1 110 ? 25.498 -2.603 -41.554 1.00 89.38 110 TRP A CA 1
ATOM 866 C C . TRP A 1 110 ? 25.583 -2.175 -43.019 1.00 89.38 110 TRP A C 1
ATOM 868 O O . TRP A 1 110 ? 26.508 -2.576 -43.709 1.00 89.38 110 TRP A O 1
ATOM 878 N N . GLN A 1 111 ? 24.677 -1.307 -43.469 1.00 84.44 111 GLN A N 1
ATOM 879 C CA . GLN A 1 111 ? 24.695 -0.765 -44.827 1.00 84.44 111 GLN A CA 1
ATOM 880 C C . GLN A 1 111 ? 25.994 -0.008 -45.129 1.00 84.44 111 GLN A C 1
ATOM 882 O O . GLN A 1 111 ? 26.582 -0.251 -46.174 1.00 84.44 111 GLN A O 1
ATOM 887 N N . SER A 1 112 ? 26.474 0.831 -44.203 1.00 88.69 112 SER A N 1
ATOM 888 C CA . SER A 1 112 ? 27.773 1.510 -44.330 1.00 88.69 112 SER A CA 1
ATOM 889 C C . SER A 1 112 ? 28.915 0.509 -44.462 1.00 88.69 112 SER A C 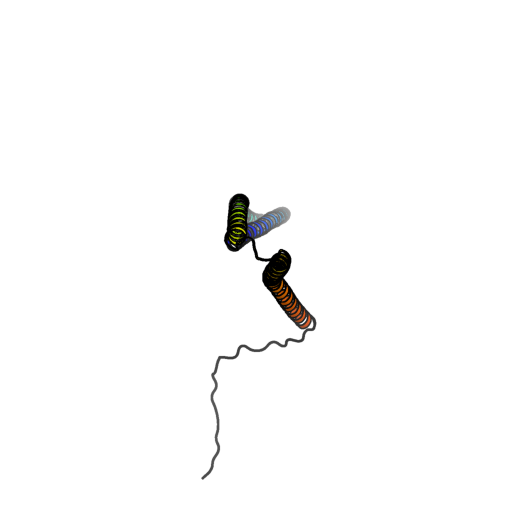1
ATOM 891 O O . SER A 1 112 ? 29.664 0.581 -45.420 1.00 88.69 112 SER A O 1
ATOM 893 N N . LYS A 1 113 ? 29.006 -0.484 -43.566 1.00 84.06 113 LYS A N 1
ATOM 894 C CA . LYS A 1 113 ? 30.066 -1.503 -43.631 1.00 84.06 113 LYS A CA 1
ATOM 895 C C . LYS A 1 113 ? 30.031 -2.318 -44.922 1.00 84.06 113 LYS A C 1
ATOM 897 O O . LYS A 1 113 ? 31.081 -2.660 -45.449 1.00 84.06 113 LYS A O 1
ATOM 902 N N . VAL A 1 114 ? 28.836 -2.658 -45.409 1.00 83.19 114 VAL A N 1
ATOM 903 C CA . VAL A 1 114 ? 28.672 -3.354 -46.691 1.00 83.19 114 VAL A CA 1
ATOM 904 C C . VAL A 1 114 ? 29.138 -2.459 -47.839 1.00 83.19 114 VAL A C 1
ATOM 906 O O . VAL A 1 114 ? 29.845 -2.946 -48.712 1.00 83.19 114 VAL A O 1
ATOM 909 N N . ALA A 1 115 ? 28.802 -1.166 -47.823 1.00 83.81 115 ALA A N 1
ATOM 910 C CA . ALA A 1 115 ? 29.265 -0.209 -48.825 1.00 83.81 115 ALA A CA 1
ATOM 911 C C . ALA A 1 115 ? 30.792 -0.032 -48.796 1.00 83.81 115 ALA A C 1
ATOM 913 O O . ALA A 1 115 ? 31.421 -0.174 -49.838 1.00 83.81 115 ALA A O 1
ATOM 914 N N . ASP A 1 116 ? 31.387 0.166 -47.616 1.00 83.31 116 ASP A N 1
ATOM 915 C CA . ASP A 1 116 ? 32.841 0.283 -47.434 1.00 83.31 116 ASP A CA 1
ATOM 916 C C . ASP A 1 116 ? 33.562 -0.985 -47.928 1.00 83.31 116 ASP A C 1
ATOM 918 O O . ASP A 1 116 ? 34.600 -0.911 -48.586 1.00 83.31 116 ASP A O 1
ATOM 922 N N . ALA A 1 117 ? 32.996 -2.170 -47.657 1.00 79.19 117 ALA A N 1
ATOM 923 C CA . ALA A 1 117 ? 33.522 -3.431 -48.169 1.00 79.19 117 ALA A CA 1
ATOM 924 C C . ALA A 1 117 ? 33.428 -3.495 -49.703 1.00 79.19 117 ALA A C 1
ATOM 926 O O . ALA A 1 117 ? 34.418 -3.824 -50.353 1.00 79.19 117 ALA A O 1
ATOM 927 N N . MET A 1 118 ? 32.285 -3.135 -50.296 1.00 76.06 118 MET A N 1
ATOM 928 C CA . MET A 1 118 ? 32.118 -3.088 -51.755 1.00 76.06 118 MET A CA 1
ATOM 929 C C . MET A 1 118 ? 33.070 -2.090 -52.428 1.00 76.06 118 MET A C 1
ATOM 931 O O . MET A 1 118 ? 33.656 -2.431 -53.451 1.00 76.06 118 MET A O 1
ATOM 935 N N . GLU A 1 119 ? 33.286 -0.908 -51.846 1.00 74.75 119 GLU A N 1
ATOM 936 C CA . GLU A 1 119 ? 34.271 0.070 -52.326 1.00 74.75 119 GLU A CA 1
ATOM 937 C C . GLU A 1 119 ? 35.697 -0.483 -52.222 1.00 74.75 119 GLU A C 1
ATOM 939 O O . GLU A 1 119 ? 36.465 -0.406 -53.181 1.00 74.75 119 GLU A O 1
ATOM 944 N N . SER A 1 120 ? 36.036 -1.133 -51.102 1.00 71.12 120 SER A N 1
ATOM 945 C CA . SER A 1 120 ? 37.342 -1.779 -50.931 1.00 71.12 120 SER A CA 1
ATOM 946 C C . SER A 1 120 ? 37.599 -2.872 -51.976 1.00 71.12 120 SER A C 1
ATOM 948 O O . SER A 1 120 ? 38.725 -3.002 -52.456 1.00 71.12 120 SER A O 1
ATOM 950 N N . PHE A 1 121 ? 36.555 -3.600 -52.396 1.00 63.25 121 PHE A N 1
ATOM 951 C CA . PHE A 1 121 ? 36.630 -4.579 -53.485 1.00 63.25 121 PHE A CA 1
ATOM 952 C C . PHE A 1 121 ? 36.733 -3.934 -54.873 1.00 63.25 121 PHE A C 1
ATOM 954 O O . PHE A 1 121 ? 37.250 -4.564 -55.788 1.00 63.25 121 PHE A O 1
ATOM 961 N N . GLN A 1 122 ? 36.261 -2.698 -55.049 1.00 63.50 122 GLN A N 1
ATOM 962 C CA . GLN A 1 122 ? 36.312 -1.983 -56.328 1.00 63.50 122 GLN A CA 1
ATOM 963 C C . GLN A 1 122 ? 37.648 -1.255 -56.547 1.00 63.50 122 GLN A C 1
ATOM 965 O O . GLN A 1 122 ? 38.112 -1.155 -57.681 1.00 63.50 122 GLN A O 1
ATOM 970 N N . VAL A 1 123 ? 38.274 -0.761 -55.473 1.00 59.16 123 VAL A N 1
ATOM 971 C CA . VAL A 1 123 ? 39.556 -0.031 -55.510 1.00 59.16 123 VAL A CA 1
ATOM 972 C C . VAL A 1 123 ? 40.766 -0.977 -55.482 1.00 59.16 123 VAL A C 1
ATOM 974 O O . VAL A 1 123 ? 41.821 -0.642 -56.023 1.00 59.16 123 VAL A O 1
ATOM 977 N N . ALA A 1 124 ? 40.623 -2.186 -54.928 1.00 56.53 124 ALA A N 1
ATOM 978 C CA . ALA A 1 124 ? 41.591 -3.269 -55.102 1.00 56.53 124 ALA A CA 1
ATOM 979 C C . ALA A 1 124 ? 41.435 -3.868 -56.511 1.00 56.53 124 ALA A C 1
ATOM 981 O O . ALA A 1 124 ? 40.746 -4.864 -56.708 1.00 56.53 124 ALA A O 1
ATOM 982 N N . GLY A 1 125 ? 42.016 -3.189 -57.501 1.00 50.88 125 GLY A N 1
ATOM 983 C CA . GLY A 1 125 ? 41.899 -3.515 -58.919 1.00 50.88 125 GLY A CA 1
ATOM 984 C C . GLY A 1 125 ? 42.079 -5.003 -59.243 1.00 50.88 125 GLY A C 1
ATOM 985 O O . GLY A 1 125 ? 42.971 -5.647 -58.707 1.00 50.88 125 GLY A O 1
ATOM 986 N N . ILE A 1 126 ? 41.189 -5.471 -60.123 1.00 54.81 126 ILE A N 1
ATOM 987 C CA . ILE A 1 126 ? 41.106 -6.627 -61.051 1.00 54.81 126 ILE A CA 1
ATOM 988 C C . ILE A 1 126 ? 42.169 -7.766 -61.014 1.00 54.81 126 ILE A C 1
ATOM 990 O O . ILE A 1 126 ? 41.842 -8.862 -61.458 1.00 54.81 126 ILE A O 1
ATOM 994 N N . ASP A 1 127 ? 43.361 -7.604 -60.440 1.00 57.84 127 ASP A N 1
ATOM 995 C CA . ASP A 1 127 ? 44.457 -8.589 -60.464 1.00 57.84 127 ASP A CA 1
ATOM 996 C C . ASP A 1 127 ? 44.749 -9.294 -59.118 1.00 57.84 127 ASP A C 1
ATOM 998 O O . ASP A 1 127 ? 45.604 -10.179 -59.063 1.00 57.84 127 ASP A O 1
ATOM 1002 N N . ALA A 1 128 ? 44.048 -8.969 -58.024 1.00 58.59 128 ALA A N 1
ATOM 1003 C CA . ALA A 1 128 ? 44.188 -9.709 -56.762 1.00 58.59 128 ALA A CA 1
ATOM 1004 C C . ALA A 1 128 ? 43.324 -10.986 -56.780 1.00 58.59 128 ALA A C 1
ATOM 1006 O O . ALA A 1 128 ? 42.095 -10.944 -56.719 1.00 58.59 128 ALA A O 1
ATOM 1007 N N . THR A 1 129 ? 43.985 -12.137 -56.888 1.00 61.84 129 THR A N 1
ATOM 1008 C CA . THR A 1 129 ? 43.393 -13.478 -56.984 1.00 61.84 129 THR A CA 1
ATOM 1009 C C . THR A 1 129 ? 42.365 -13.762 -55.881 1.00 61.84 129 THR A C 1
ATOM 1011 O O . THR A 1 129 ? 42.619 -13.531 -54.701 1.00 61.84 129 THR A O 1
ATOM 1014 N N . HIS A 1 130 ? 41.221 -14.326 -56.271 1.00 62.94 130 HIS A N 1
ATOM 1015 C CA . HIS A 1 130 ? 40.048 -14.631 -55.437 1.00 62.94 130 HIS A CA 1
ATOM 1016 C C . HIS A 1 130 ? 40.345 -15.386 -54.116 1.00 62.94 130 HIS A C 1
ATOM 1018 O O . HIS A 1 130 ? 39.597 -15.253 -53.150 1.00 62.94 130 HIS A O 1
ATOM 1024 N N . ASP A 1 131 ? 41.450 -16.131 -54.035 1.00 68.19 131 ASP A N 1
ATOM 1025 C CA . ASP A 1 131 ? 41.843 -16.882 -52.835 1.00 68.19 131 ASP A CA 1
ATOM 1026 C C . ASP A 1 131 ? 42.318 -15.995 -51.673 1.00 68.19 131 ASP A C 1
ATOM 1028 O O . ASP A 1 131 ? 41.932 -16.222 -50.524 1.00 68.19 131 ASP A O 1
ATOM 1032 N N . GLU A 1 132 ? 43.081 -14.929 -51.940 1.00 70.06 132 GLU A N 1
ATOM 1033 C CA . GLU A 1 132 ? 43.493 -13.986 -50.885 1.00 70.06 132 GLU A CA 1
ATOM 1034 C C . GLU A 1 132 ? 42.286 -13.215 -50.322 1.00 70.06 132 GLU A C 1
ATOM 1036 O O . GLU A 1 132 ? 42.242 -12.855 -49.141 1.00 70.06 132 GLU A O 1
ATOM 1041 N N . MET A 1 133 ? 41.268 -13.001 -51.163 1.00 63.78 133 MET A N 1
ATOM 1042 C CA . MET A 1 133 ? 39.990 -12.415 -50.767 1.00 63.78 133 MET A CA 1
ATOM 1043 C C . MET A 1 133 ? 39.234 -13.338 -49.804 1.00 63.78 133 MET A C 1
ATOM 1045 O O . MET A 1 133 ? 38.783 -12.883 -48.750 1.00 63.78 133 MET A O 1
ATOM 1049 N N . LEU A 1 134 ? 39.124 -14.629 -50.132 1.00 75.25 134 LEU A N 1
ATOM 1050 C CA . LEU A 1 134 ? 38.476 -15.618 -49.267 1.00 75.25 134 LEU A CA 1
ATOM 1051 C C . LEU A 1 134 ? 39.173 -15.713 -47.906 1.00 75.25 134 LEU A C 1
ATOM 1053 O O . LEU A 1 134 ? 38.497 -15.737 -46.874 1.00 75.25 134 LEU A O 1
ATOM 1057 N N . GLN A 1 135 ? 40.505 -15.681 -47.886 1.00 78.00 135 GLN A N 1
ATOM 1058 C CA . GLN A 1 135 ? 41.281 -15.737 -46.649 1.00 78.00 135 GLN A CA 1
ATOM 1059 C C . GLN A 1 135 ? 41.049 -14.505 -45.756 1.00 78.00 135 GLN A C 1
ATOM 1061 O O . GLN A 1 135 ? 40.776 -14.655 -44.563 1.00 78.00 135 GLN A O 1
ATOM 1066 N N . LYS A 1 136 ? 41.056 -13.287 -46.320 1.00 75.44 136 LYS A N 1
ATOM 1067 C CA . LYS A 1 136 ? 40.762 -12.054 -45.560 1.00 75.44 136 LYS A CA 1
ATOM 1068 C C . LYS A 1 136 ? 39.330 -12.001 -45.025 1.00 75.44 136 LYS A C 1
ATOM 1070 O O . LYS A 1 136 ? 39.117 -11.512 -43.915 1.00 75.44 136 LYS A O 1
ATOM 1075 N N . ILE A 1 137 ? 38.349 -12.500 -45.781 1.00 76.62 137 ILE A N 1
ATOM 1076 C CA . ILE A 1 137 ? 36.949 -12.571 -45.330 1.00 76.62 137 ILE A CA 1
ATOM 1077 C C . ILE A 1 137 ? 36.817 -13.528 -44.142 1.00 76.62 137 ILE A C 1
ATOM 1079 O O . ILE 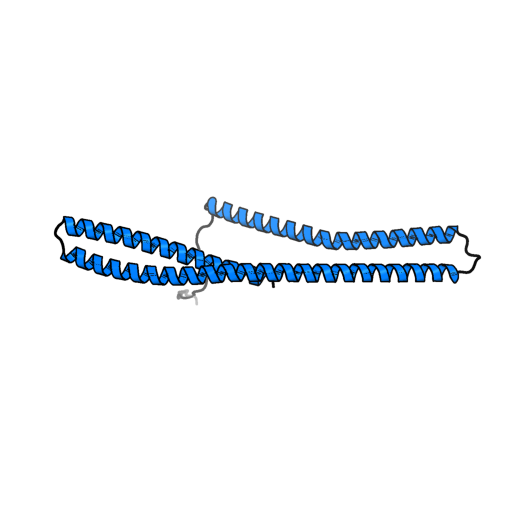A 1 137 ? 36.149 -13.196 -43.159 1.00 76.62 137 ILE A O 1
ATOM 1083 N N . GLN A 1 138 ? 37.463 -14.695 -44.200 1.00 79.50 138 GLN A N 1
ATOM 1084 C CA . GLN A 1 138 ? 37.458 -15.658 -43.097 1.00 79.50 138 GLN A CA 1
ATOM 1085 C C . GLN A 1 138 ? 38.111 -15.074 -41.839 1.00 79.50 138 GLN A C 1
ATOM 1087 O O . GLN A 1 138 ? 37.536 -15.169 -40.754 1.00 79.50 138 GLN A O 1
ATOM 1092 N N . GLU A 1 139 ? 39.248 -14.390 -41.982 1.00 80.88 139 GLU A N 1
ATOM 1093 C CA . GLU A 1 139 ? 39.938 -13.740 -40.864 1.00 80.88 139 GLU A CA 1
ATOM 1094 C C . GLU A 1 139 ? 39.088 -12.624 -40.232 1.00 80.88 139 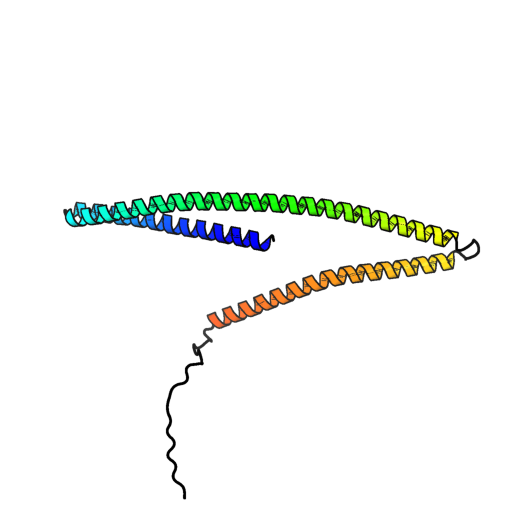GLU A C 1
ATOM 1096 O O . GLU A 1 139 ? 38.896 -12.590 -39.014 1.00 80.88 139 GLU A O 1
ATOM 1101 N N . GLN A 1 140 ? 38.491 -11.745 -41.043 1.00 75.25 140 GLN A N 1
ATOM 1102 C CA . GLN A 1 140 ? 37.598 -10.698 -40.536 1.00 75.25 140 GLN A CA 1
ATOM 1103 C C . GLN A 1 140 ? 36.335 -11.265 -39.880 1.00 75.25 140 GLN A C 1
ATOM 1105 O O . GLN A 1 140 ? 35.853 -10.697 -38.898 1.00 75.25 140 GLN A O 1
ATOM 1110 N N . THR A 1 141 ? 35.792 -12.369 -40.391 1.00 78.88 141 THR A N 1
ATOM 1111 C CA . THR A 1 141 ? 34.624 -13.033 -39.794 1.00 78.88 141 THR A CA 1
ATOM 1112 C C . THR A 1 141 ? 34.974 -13.579 -38.412 1.00 78.88 141 THR A C 1
ATOM 1114 O O . THR A 1 141 ? 34.299 -13.231 -37.443 1.00 78.88 141 THR A O 1
ATOM 1117 N N . ALA A 1 142 ? 36.091 -14.302 -38.293 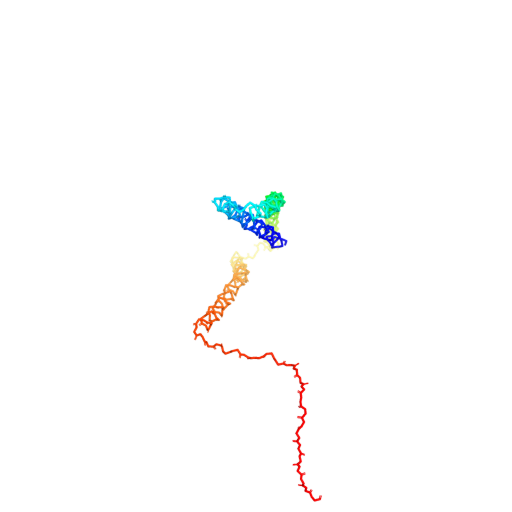1.00 76.75 142 ALA A N 1
ATOM 1118 C CA . ALA A 1 142 ? 36.568 -14.852 -37.026 1.00 76.75 142 ALA A CA 1
ATOM 1119 C C . ALA A 1 142 ? 36.840 -13.764 -35.969 1.00 76.75 142 ALA A C 1
ATOM 1121 O O . ALA A 1 142 ? 36.460 -13.905 -34.807 1.00 76.75 142 ALA A O 1
ATOM 1122 N N . VAL A 1 143 ? 37.440 -12.632 -36.359 1.00 78.62 143 VAL A N 1
ATOM 1123 C CA . VAL A 1 143 ? 37.702 -11.509 -35.437 1.00 78.62 143 VAL A CA 1
ATOM 1124 C C . VAL A 1 143 ? 36.407 -10.845 -34.956 1.00 78.62 143 VAL A C 1
ATOM 1126 O O . VAL A 1 143 ? 36.316 -10.426 -33.798 1.00 78.62 143 VAL A O 1
ATOM 1129 N N . ASN A 1 144 ? 35.397 -10.718 -35.820 1.00 71.62 144 ASN A N 1
ATOM 1130 C CA . ASN A 1 144 ? 34.110 -10.134 -35.437 1.00 71.62 144 ASN A CA 1
ATOM 1131 C C . ASN A 1 144 ? 33.298 -11.067 -34.528 1.00 71.62 144 ASN A C 1
ATOM 1133 O O . ASN A 1 144 ? 32.685 -10.583 -33.576 1.00 71.62 144 ASN A O 1
ATOM 1137 N N . GLU A 1 145 ? 33.331 -12.373 -34.789 1.00 78.12 145 GLU A N 1
ATOM 1138 C CA . GLU A 1 145 ? 32.702 -13.398 -33.952 1.00 78.12 145 GLU A CA 1
ATOM 1139 C C . GLU A 1 145 ? 33.336 -13.428 -32.554 1.00 78.12 145 GLU A C 1
ATOM 1141 O O . GLU A 1 145 ? 32.641 -13.239 -31.558 1.00 78.12 145 GLU A O 1
ATOM 1146 N N . ALA A 1 146 ? 34.670 -13.459 -32.473 1.00 75.50 146 ALA A N 1
ATOM 1147 C CA . ALA A 1 146 ? 35.394 -13.404 -31.203 1.00 75.50 146 ALA A CA 1
ATOM 1148 C C . ALA A 1 146 ? 35.100 -12.127 -30.387 1.00 75.50 146 ALA A C 1
ATOM 1150 O O . ALA A 1 146 ? 34.999 -12.164 -29.159 1.00 75.50 146 ALA A O 1
ATOM 1151 N N . ARG A 1 147 ? 34.931 -10.972 -31.049 1.00 73.19 147 ARG A N 1
ATOM 1152 C CA . ARG A 1 147 ? 34.538 -9.718 -30.376 1.00 73.19 147 ARG A CA 1
ATOM 1153 C C . ARG A 1 147 ? 33.106 -9.757 -29.846 1.00 73.19 147 ARG A C 1
ATOM 1155 O O . ARG A 1 147 ? 32.835 -9.146 -28.812 1.00 73.19 147 ARG A O 1
ATOM 1162 N N . MET A 1 148 ? 32.195 -10.432 -30.542 1.00 73.44 148 MET A N 1
ATOM 1163 C CA . MET A 1 148 ? 30.810 -10.589 -30.105 1.00 73.44 148 MET A CA 1
ATOM 1164 C C . MET A 1 148 ? 30.716 -11.530 -28.900 1.00 73.44 148 MET A C 1
ATOM 1166 O O . MET A 1 148 ? 30.071 -11.177 -27.911 1.00 73.44 148 MET A O 1
ATOM 1170 N N . ASP A 1 149 ? 31.443 -12.644 -28.933 1.00 71.38 149 ASP A N 1
ATOM 1171 C CA . ASP A 1 149 ? 31.536 -13.582 -27.813 1.00 71.38 149 ASP A CA 1
ATOM 1172 C C . ASP A 1 149 ? 32.152 -12.932 -26.570 1.00 71.38 149 ASP A C 1
ATOM 1174 O O . ASP A 1 149 ? 31.635 -13.090 -25.463 1.00 71.38 149 ASP A O 1
ATOM 1178 N N . MET A 1 150 ? 33.195 -12.111 -26.731 1.00 72.31 150 MET A N 1
ATOM 1179 C CA . MET A 1 150 ? 33.797 -11.345 -25.630 1.00 72.31 150 MET A CA 1
ATOM 1180 C C . MET A 1 150 ? 32.825 -10.314 -25.023 1.00 72.31 150 MET A C 1
ATOM 1182 O O . MET A 1 150 ? 32.812 -10.096 -23.811 1.00 72.31 150 MET A O 1
ATOM 1186 N N . ALA A 1 151 ? 31.987 -9.675 -25.845 1.00 69.75 151 ALA A N 1
ATOM 1187 C CA . ALA A 1 151 ? 31.007 -8.698 -25.372 1.00 69.75 151 ALA A CA 1
ATOM 1188 C C . ALA A 1 151 ? 29.834 -9.351 -24.618 1.00 69.75 151 ALA A C 1
ATOM 1190 O O . ALA A 1 151 ? 29.366 -8.796 -23.623 1.00 69.75 151 ALA A O 1
ATOM 1191 N N . LEU A 1 152 ? 29.374 -10.523 -25.068 1.00 70.56 152 LEU A N 1
ATOM 1192 C CA . LEU A 1 152 ? 28.309 -11.286 -24.408 1.00 70.56 152 LEU A CA 1
ATOM 1193 C C . LEU A 1 152 ? 28.792 -11.907 -23.091 1.00 70.56 152 LEU A C 1
ATOM 1195 O O . LEU A 1 152 ? 28.120 -11.777 -22.068 1.00 70.56 152 LEU A O 1
ATOM 1199 N N . SER A 1 153 ? 29.994 -12.484 -23.081 1.00 63.34 153 SER A N 1
ATOM 1200 C CA . SER A 1 153 ? 30.600 -13.061 -21.872 1.00 63.34 153 SER A CA 1
ATOM 1201 C C . SER A 1 153 ? 30.897 -12.019 -20.781 1.00 63.34 153 SER A C 1
ATOM 1203 O O . SER A 1 153 ? 30.753 -12.309 -19.591 1.00 63.34 153 SER A O 1
ATOM 1205 N N . ASN A 1 154 ? 31.227 -10.772 -21.134 1.00 65.38 154 ASN A N 1
ATOM 1206 C CA . ASN A 1 154 ? 31.428 -9.708 -20.142 1.00 65.38 154 ASN A CA 1
ATOM 1207 C C . ASN A 1 154 ? 30.125 -9.251 -19.448 1.00 65.38 154 ASN A C 1
ATOM 1209 O O . ASN A 1 154 ? 30.166 -8.794 -18.309 1.00 65.38 154 ASN A O 1
ATOM 1213 N N . VAL A 1 155 ? 28.966 -9.377 -20.104 1.00 62.66 155 VAL A N 1
ATOM 1214 C CA . VAL A 1 155 ? 27.657 -9.072 -19.491 1.00 62.66 155 VAL A CA 1
ATOM 1215 C C . VAL A 1 155 ? 27.199 -10.215 -18.580 1.00 62.66 155 VAL A C 1
ATOM 1217 O O . VAL A 1 155 ? 26.686 -9.962 -17.492 1.00 62.66 155 VAL A O 1
ATOM 1220 N N . ASP A 1 156 ? 27.437 -11.464 -18.983 1.00 63.22 156 ASP A N 1
ATOM 1221 C CA . ASP A 1 156 ? 26.988 -12.650 -18.243 1.00 63.22 156 ASP A CA 1
ATOM 1222 C C . ASP A 1 156 ? 27.829 -12.912 -16.977 1.00 63.22 156 ASP A C 1
ATOM 1224 O O . ASP A 1 156 ? 27.308 -13.215 -15.905 1.00 63.22 156 ASP A O 1
ATOM 1228 N N . THR A 1 157 ? 29.141 -12.654 -17.033 1.00 65.62 157 THR A N 1
ATOM 1229 C CA . THR A 1 157 ? 30.032 -12.757 -15.858 1.00 65.62 157 THR A CA 1
ATOM 1230 C C . THR A 1 157 ? 29.695 -11.768 -14.740 1.00 65.62 157 THR A C 1
ATOM 1232 O O . THR A 1 157 ? 29.998 -12.041 -13.579 1.00 65.62 157 THR A O 1
ATOM 1235 N N . GLN A 1 158 ? 29.062 -10.630 -15.044 1.00 60.53 158 GLN A N 1
ATOM 1236 C CA . GLN A 1 158 ? 28.547 -9.724 -14.014 1.00 60.53 158 GLN A CA 1
ATOM 1237 C C . GLN A 1 158 ? 27.291 -10.286 -13.336 1.00 60.53 158 GLN A C 1
ATOM 1239 O O . GLN A 1 158 ? 27.154 -10.138 -12.125 1.00 60.53 158 GLN A O 1
ATOM 1244 N N . GLY A 1 159 ? 26.411 -10.966 -14.080 1.00 68.69 159 GLY A N 1
ATOM 1245 C CA . GLY A 1 159 ? 25.235 -11.647 -13.529 1.00 68.69 159 GLY A CA 1
ATOM 1246 C C . GLY A 1 159 ? 25.613 -12.805 -12.606 1.00 68.69 159 GLY A C 1
ATOM 1247 O O . GLY A 1 159 ? 25.128 -12.867 -11.479 1.00 68.69 159 GLY A O 1
ATOM 1248 N N . ILE A 1 160 ? 26.562 -13.643 -13.033 1.00 70.62 160 ILE A N 1
ATOM 1249 C CA . ILE A 1 160 ? 27.074 -14.771 -12.236 1.00 70.62 160 ILE A CA 1
ATOM 1250 C C . ILE A 1 160 ? 27.701 -14.281 -10.922 1.00 70.62 160 ILE A C 1
ATOM 1252 O O . ILE A 1 160 ? 27.394 -14.816 -9.863 1.00 70.62 160 ILE A O 1
ATOM 1256 N N . LYS A 1 161 ? 28.507 -13.211 -10.955 1.00 72.81 161 LYS A N 1
ATOM 1257 C CA . LYS A 1 161 ? 29.107 -12.635 -9.736 1.00 72.81 161 LYS A CA 1
ATOM 1258 C C . LYS A 1 161 ? 28.065 -12.095 -8.755 1.00 72.81 161 LYS A C 1
ATOM 1260 O O . LYS A 1 161 ? 28.251 -12.209 -7.549 1.00 72.81 161 LYS A O 1
ATOM 1265 N N . ILE A 1 162 ? 26.971 -11.518 -9.255 1.00 70.62 162 ILE A N 1
ATOM 1266 C CA . ILE A 1 162 ? 25.872 -11.026 -8.411 1.00 70.62 162 ILE A CA 1
ATOM 1267 C C . ILE A 1 162 ? 25.112 -12.195 -7.772 1.00 70.62 162 ILE A C 1
ATOM 1269 O O . ILE A 1 162 ? 24.752 -12.112 -6.598 1.00 70.62 162 ILE A O 1
ATOM 1273 N N . GLU A 1 163 ? 24.879 -13.276 -8.518 1.00 75.50 163 GLU A N 1
ATOM 1274 C CA . GLU A 1 163 ? 24.246 -14.498 -8.007 1.00 75.50 163 GLU A CA 1
ATOM 1275 C C . GLU A 1 163 ? 25.120 -15.151 -6.918 1.00 75.50 163 GLU A C 1
ATOM 1277 O O . GLU A 1 163 ? 24.634 -15.419 -5.819 1.00 75.50 163 GLU A O 1
ATOM 1282 N N . GLU A 1 164 ? 26.430 -15.290 -7.162 1.00 78.06 164 GLU A N 1
ATOM 1283 C CA . GLU A 1 164 ? 27.407 -15.811 -6.193 1.00 78.06 164 GLU A CA 1
ATOM 1284 C C . GLU A 1 164 ? 27.487 -14.951 -4.919 1.00 78.06 164 GLU A C 1
ATOM 1286 O O . GLU A 1 164 ? 27.515 -15.473 -3.799 1.00 78.06 164 GLU A O 1
ATOM 1291 N N . GLU A 1 165 ? 27.494 -13.620 -5.049 1.00 75.38 165 GLU A N 1
ATOM 1292 C CA . GLU A 1 165 ? 27.477 -12.713 -3.897 1.00 75.38 165 GLU A CA 1
ATOM 1293 C C . GLU A 1 165 ? 26.159 -12.806 -3.114 1.00 75.38 165 GLU A C 1
ATOM 1295 O O . GLU A 1 165 ? 26.173 -12.814 -1.878 1.00 75.38 165 GLU A O 1
ATOM 1300 N N . ALA A 1 166 ? 25.020 -12.936 -3.800 1.00 78.69 166 ALA A N 1
ATOM 1301 C CA . ALA A 1 166 ? 23.716 -13.105 -3.167 1.00 78.69 166 ALA A CA 1
ATOM 1302 C C . ALA A 1 166 ? 23.606 -14.440 -2.412 1.00 78.69 166 ALA A C 1
ATOM 1304 O O . ALA A 1 166 ? 23.077 -14.472 -1.296 1.00 78.69 166 ALA A O 1
ATOM 1305 N N . GLU A 1 167 ? 24.131 -15.533 -2.968 1.00 79.69 167 GLU A N 1
ATOM 1306 C CA . GLU A 1 167 ? 24.209 -16.826 -2.283 1.00 79.69 167 GLU A CA 1
ATOM 1307 C C . GLU A 1 167 ? 25.112 -16.764 -1.055 1.00 79.69 167 GLU A C 1
ATOM 1309 O O . GLU A 1 167 ? 24.740 -17.267 0.007 1.00 79.69 167 GLU A O 1
ATOM 1314 N N . LYS A 1 168 ? 26.254 -16.076 -1.145 1.00 84.19 168 LYS A N 1
ATOM 1315 C CA . LYS A 1 168 ? 27.152 -15.881 -0.003 1.00 84.19 168 LYS A CA 1
ATOM 1316 C C . LYS A 1 168 ? 26.476 -15.099 1.122 1.00 84.19 168 LYS A C 1
ATOM 1318 O O . LYS A 1 168 ? 26.596 -15.490 2.281 1.00 84.19 168 LYS A O 1
ATOM 1323 N N . ILE A 1 169 ? 25.725 -14.044 0.802 1.00 80.81 169 ILE A N 1
ATOM 1324 C CA . ILE A 1 169 ? 24.956 -13.277 1.794 1.00 80.81 169 ILE A CA 1
ATOM 1325 C C . ILE A 1 169 ? 23.901 -14.172 2.457 1.00 80.81 169 ILE A C 1
ATOM 1327 O O . ILE A 1 169 ? 23.865 -14.252 3.687 1.00 80.81 169 ILE A O 1
ATOM 1331 N N . ARG A 1 170 ? 23.115 -14.923 1.673 1.00 79.88 170 ARG A N 1
ATOM 1332 C CA . ARG A 1 170 ? 22.122 -15.877 2.203 1.00 79.88 170 ARG A CA 1
ATOM 1333 C C . ARG A 1 170 ? 22.760 -16.944 3.089 1.00 79.88 170 ARG A C 1
ATOM 1335 O O . ARG A 1 170 ? 22.231 -17.239 4.156 1.00 79.88 170 ARG A O 1
ATOM 1342 N N . ALA A 1 171 ? 23.908 -17.487 2.692 1.00 80.50 171 ALA A N 1
ATOM 1343 C CA . ALA A 1 171 ? 24.646 -18.470 3.478 1.00 80.50 171 ALA A CA 1
ATOM 1344 C C . ALA A 1 171 ? 25.156 -17.876 4.800 1.00 80.50 171 ALA A C 1
ATOM 1346 O O . ALA A 1 171 ? 25.058 -18.521 5.843 1.00 80.50 171 ALA A O 1
ATOM 1347 N N . THR A 1 172 ? 25.653 -16.633 4.794 1.00 81.19 172 THR A N 1
ATOM 1348 C CA . THR A 1 172 ? 26.077 -15.951 6.029 1.00 81.19 172 THR A CA 1
ATOM 1349 C C . THR A 1 172 ? 24.909 -15.625 6.955 1.00 81.19 172 THR A C 1
ATOM 1351 O O . THR A 1 172 ? 25.053 -15.712 8.174 1.00 81.19 172 THR A O 1
ATOM 1354 N N . GLU A 1 173 ? 23.743 -15.298 6.400 1.00 80.69 173 GLU A N 1
ATOM 1355 C CA . GLU A 1 173 ? 22.532 -15.023 7.168 1.00 80.69 173 GLU A CA 1
ATOM 1356 C C . GLU A 1 173 ? 21.936 -16.306 7.758 1.00 80.69 173 GLU A C 1
ATOM 1358 O O . GLU A 1 173 ? 21.585 -16.323 8.935 1.00 80.69 173 GLU A O 1
ATOM 1363 N N . LEU A 1 174 ? 21.949 -17.411 7.006 1.00 82.19 174 LEU A N 1
ATOM 1364 C CA . LEU A 1 174 ? 21.574 -18.734 7.504 1.00 82.19 174 LEU A CA 1
ATOM 1365 C C . LEU A 1 174 ? 22.523 -19.207 8.612 1.00 82.19 174 LEU A C 1
ATOM 1367 O O . LEU A 1 174 ? 22.072 -19.712 9.634 1.00 82.19 174 LEU A O 1
ATOM 1371 N N . LEU A 1 175 ? 23.834 -18.987 8.464 1.00 79.12 175 LEU A N 1
ATOM 1372 C CA . LEU A 1 175 ? 24.813 -19.288 9.511 1.00 79.12 175 LEU A CA 1
ATOM 1373 C C . LEU A 1 175 ? 24.563 -18.446 10.772 1.00 79.12 175 LEU A C 1
ATOM 1375 O O . LEU A 1 175 ? 24.738 -18.933 11.886 1.00 79.12 175 LEU A O 1
ATOM 1379 N N . LYS A 1 176 ? 24.157 -17.182 10.613 1.00 80.62 176 LYS A N 1
ATOM 1380 C CA . LYS A 1 176 ? 23.809 -16.294 11.728 1.00 80.62 176 LYS A CA 1
ATOM 1381 C C . LYS A 1 176 ? 22.531 -16.753 12.432 1.00 80.62 176 LYS A C 1
ATOM 1383 O O . LYS A 1 176 ? 22.525 -16.813 13.657 1.00 80.62 176 LYS A O 1
ATOM 1388 N N . GLN A 1 177 ? 21.499 -17.129 11.679 1.00 79.62 177 GLN A N 1
ATOM 1389 C CA . GLN A 1 177 ? 20.259 -17.698 12.216 1.00 79.62 177 GLN A CA 1
ATOM 1390 C C . GLN A 1 177 ? 20.527 -19.025 12.938 1.00 79.62 177 GLN A C 1
ATOM 1392 O O . GLN A 1 177 ? 20.115 -19.193 14.078 1.00 79.62 177 GLN A O 1
ATOM 1397 N N . PHE A 1 178 ? 21.336 -19.909 12.352 1.00 78.06 178 PHE A N 1
ATOM 1398 C CA . PHE A 1 178 ? 21.730 -21.173 12.974 1.00 78.06 178 PHE A CA 1
ATOM 1399 C C . PHE A 1 178 ? 22.545 -20.966 14.261 1.00 78.06 178 PHE A C 1
ATOM 1401 O O . PHE A 1 178 ? 22.335 -21.656 15.254 1.00 78.06 178 PHE A O 1
ATOM 1408 N N . LYS A 1 179 ? 23.452 -19.981 14.294 1.00 75.00 179 LYS A N 1
ATOM 1409 C CA . LYS A 1 179 ? 24.191 -19.609 15.515 1.00 75.00 179 LYS A CA 1
ATOM 1410 C C . LYS A 1 179 ? 23.283 -19.034 16.607 1.00 75.00 179 LYS A C 1
ATOM 1412 O O . LYS A 1 179 ? 23.534 -19.291 17.783 1.00 75.00 179 LYS A O 1
ATOM 1417 N N . GLN A 1 180 ? 22.241 -18.292 16.227 1.00 77.12 180 GLN A N 1
ATOM 1418 C CA . GLN A 1 180 ? 21.220 -17.786 17.150 1.00 77.12 180 GLN A CA 1
ATOM 1419 C C . GLN A 1 180 ? 20.331 -18.916 17.693 1.00 77.12 180 GLN A C 1
ATOM 1421 O O . GLN A 1 180 ? 20.052 -18.939 18.889 1.00 77.12 180 GLN A O 1
ATOM 1426 N N . GLU A 1 181 ? 19.948 -19.884 16.857 1.00 67.38 181 GLU A N 1
ATOM 1427 C CA . GLU A 1 181 ? 19.158 -21.059 17.258 1.00 67.38 181 GLU A CA 1
ATOM 1428 C C . GLU A 1 181 ? 19.952 -22.044 18.133 1.00 67.38 181 GLU A C 1
ATOM 1430 O O . GLU A 1 181 ? 19.392 -22.653 19.042 1.00 67.38 181 GLU A O 1
ATOM 1435 N N . MET A 1 182 ? 21.267 -22.158 17.921 1.00 69.75 182 MET A N 1
ATOM 1436 C CA . MET A 1 182 ? 22.167 -23.021 18.704 1.00 69.75 182 MET A CA 1
ATOM 1437 C C . MET A 1 182 ? 22.681 -22.374 20.005 1.00 69.75 182 MET A C 1
ATOM 1439 O O . MET A 1 182 ? 23.502 -22.973 20.699 1.00 69.75 182 MET A O 1
ATOM 1443 N N . GLY A 1 183 ? 22.220 -21.166 20.356 1.00 56.72 183 GLY A N 1
ATOM 1444 C CA . GLY A 1 183 ? 22.469 -20.552 21.668 1.00 56.72 183 GLY A CA 1
ATOM 1445 C C . GLY A 1 183 ? 23.934 -20.207 21.981 1.00 56.72 183 GLY A C 1
ATOM 1446 O O . GLY A 1 183 ? 24.317 -20.206 23.148 1.00 56.72 183 GLY A O 1
ATOM 1447 N N . LEU A 1 184 ? 24.759 -19.915 20.967 1.00 61.12 184 LEU A N 1
ATOM 1448 C CA . LEU A 1 184 ? 26.206 -19.668 21.109 1.00 61.12 184 LEU A CA 1
ATOM 1449 C C . LEU A 1 184 ? 26.626 -18.187 20.986 1.00 61.12 184 LEU A C 1
ATOM 1451 O O . LEU A 1 184 ? 27.768 -17.902 20.634 1.00 61.12 184 LEU A O 1
ATOM 1455 N N . GLU A 1 185 ? 25.755 -17.238 21.340 1.00 46.56 185 GLU A N 1
ATOM 1456 C CA . GLU A 1 185 ? 26.187 -15.877 21.700 1.00 46.56 185 GLU A CA 1
ATOM 1457 C C . GLU A 1 185 ? 25.807 -15.551 23.150 1.00 46.56 185 GLU A C 1
ATOM 1459 O O . GLU A 1 185 ? 24.639 -15.400 23.506 1.00 46.56 185 GLU A O 1
ATOM 1464 N N . ALA A 1 186 ? 26.844 -15.443 23.985 1.00 42.62 186 ALA A N 1
ATOM 1465 C CA . ALA A 1 186 ? 26.800 -14.756 25.266 1.00 42.62 186 ALA A CA 1
ATOM 1466 C C . ALA A 1 186 ? 26.609 -13.241 25.037 1.00 42.62 186 ALA A C 1
ATOM 1468 O O . ALA A 1 186 ? 27.172 -12.700 24.081 1.00 42.62 186 ALA A O 1
ATOM 1469 N N . PRO A 1 187 ? 25.868 -12.523 25.900 1.00 52.22 187 PRO A N 1
ATOM 1470 C CA . PRO A 1 187 ? 25.780 -11.075 25.819 1.00 52.22 187 PRO A CA 1
ATOM 1471 C C . PRO A 1 187 ? 26.974 -10.445 26.546 1.00 52.22 187 PRO A C 1
ATOM 1473 O O . PRO A 1 187 ? 27.175 -10.731 27.721 1.00 52.22 187 PRO A O 1
ATOM 1476 N N . ALA A 1 188 ? 27.737 -9.593 25.855 1.00 37.69 188 ALA A N 1
ATOM 1477 C CA . ALA A 1 188 ? 28.549 -8.475 26.376 1.00 37.69 188 ALA A CA 1
ATOM 1478 C C . ALA A 1 188 ? 29.547 -8.048 25.276 1.00 37.69 188 ALA A C 1
ATOM 1480 O O . ALA A 1 188 ? 30.097 -8.898 24.591 1.00 37.69 188 ALA A O 1
ATOM 1481 N N . GLU A 1 189 ? 29.868 -6.783 25.019 1.00 35.66 189 GLU A N 1
ATOM 1482 C CA . GLU A 1 189 ? 29.657 -5.571 25.798 1.00 35.66 189 GLU A CA 1
ATOM 1483 C C . GLU A 1 189 ? 29.868 -4.350 24.892 1.00 35.66 189 GLU A C 1
ATOM 1485 O O . GLU A 1 189 ? 30.773 -4.295 24.058 1.00 35.66 189 GLU A O 1
ATOM 1490 N N . SER A 1 190 ? 29.048 -3.331 25.119 1.00 43.00 190 SER A N 1
ATOM 1491 C CA . SER A 1 190 ? 29.351 -1.938 24.829 1.00 43.00 190 SER A CA 1
ATOM 1492 C C . SER A 1 190 ? 30.563 -1.486 25.655 1.00 43.00 190 SER A C 1
ATOM 1494 O O . SER A 1 190 ? 30.443 -1.279 26.861 1.00 43.00 190 SER A O 1
ATOM 1496 N N . ALA A 1 191 ? 31.717 -1.296 25.017 1.00 33.16 191 ALA A N 1
ATOM 1497 C CA . ALA A 1 191 ? 32.899 -0.709 25.643 1.00 33.16 191 ALA A CA 1
ATOM 1498 C C . ALA A 1 191 ? 32.998 0.791 25.315 1.00 33.16 191 ALA A C 1
ATOM 1500 O O . ALA A 1 191 ? 33.091 1.167 24.147 1.00 33.16 191 ALA A O 1
ATOM 1501 N N . GLY A 1 192 ? 33.014 1.646 26.346 1.00 30.20 192 GLY A N 1
ATOM 1502 C CA . GLY A 1 192 ? 33.367 3.060 26.177 1.00 30.20 192 GLY A CA 1
ATOM 1503 C C . GLY A 1 192 ? 32.981 4.038 27.292 1.00 30.20 192 GLY A C 1
ATOM 1504 O O . GLY A 1 192 ? 32.629 5.169 26.981 1.00 30.20 192 GLY A O 1
ATOM 1505 N N . GLY A 1 193 ? 33.028 3.650 28.571 1.00 30.38 193 GLY A N 1
ATOM 1506 C CA . GLY A 1 193 ? 32.792 4.561 29.702 1.00 30.38 193 GLY A CA 1
ATOM 1507 C C . GLY A 1 193 ? 33.851 4.399 30.789 1.00 30.38 193 GLY A C 1
ATOM 1508 O O . GLY A 1 193 ? 33.642 3.674 31.753 1.00 30.38 193 GLY A O 1
ATOM 1509 N N . ALA A 1 194 ? 35.004 5.049 30.625 1.00 36.47 194 ALA A N 1
ATOM 1510 C CA . ALA A 1 194 ? 36.107 5.000 31.580 1.00 36.47 194 ALA A CA 1
ATOM 1511 C C . ALA A 1 194 ? 35.832 5.878 32.813 1.00 36.47 194 ALA A C 1
ATOM 1513 O O . ALA A 1 194 ? 35.816 7.107 32.713 1.00 36.47 194 ALA A O 1
ATOM 1514 N N . LYS A 1 195 ? 35.679 5.259 33.991 1.00 42.00 195 LYS A N 1
ATOM 1515 C CA . LYS A 1 195 ? 35.861 5.927 35.290 1.00 42.00 195 LYS A CA 1
ATOM 1516 C C . LYS A 1 195 ? 36.102 4.904 36.406 1.00 42.00 195 LYS A C 1
ATOM 1518 O O . LYS A 1 195 ? 35.146 4.269 36.809 1.00 42.00 195 LYS A O 1
ATOM 1523 N N . THR A 1 196 ? 37.342 4.803 36.900 1.00 35.53 196 THR A N 1
ATOM 1524 C CA . THR A 1 196 ? 37.766 4.475 38.292 1.00 35.53 196 THR A CA 1
ATOM 1525 C C . THR A 1 196 ? 39.303 4.440 38.312 1.00 35.53 196 THR A C 1
ATOM 1527 O O . THR A 1 196 ? 39.903 3.691 37.551 1.00 35.53 196 THR A O 1
ATOM 1530 N N . LEU A 1 197 ? 39.977 5.423 38.919 1.00 37.03 197 LEU A N 1
ATOM 1531 C CA . LEU A 1 197 ? 40.521 5.407 40.294 1.00 37.03 197 LEU A CA 1
ATOM 1532 C C . LEU A 1 197 ? 41.478 4.231 40.603 1.00 37.03 197 LEU A C 1
ATOM 1534 O O . LEU A 1 197 ? 41.095 3.074 40.488 1.00 37.03 197 LEU A O 1
ATOM 1538 N N . GLY A 1 198 ? 42.711 4.583 41.013 1.00 35.72 198 GLY A N 1
ATOM 1539 C CA . GLY A 1 198 ? 43.825 3.690 41.386 1.00 35.72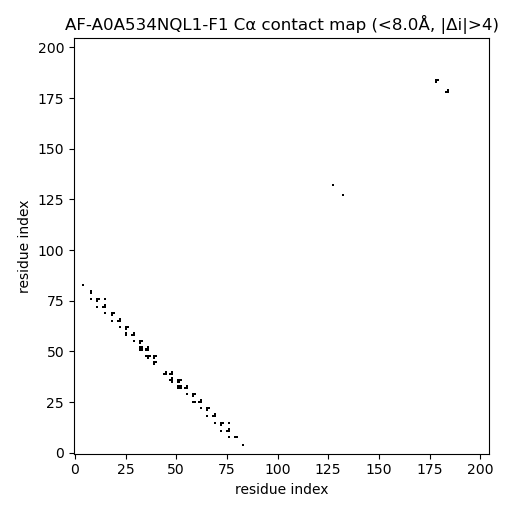 198 GLY A CA 1
ATOM 1540 C C . GLY A 1 198 ? 43.613 2.892 42.684 1.00 35.72 198 GLY A C 1
ATOM 1541 O O . GLY A 1 198 ? 42.548 3.001 43.289 1.00 35.72 198 GLY A O 1
ATOM 1542 N N . PRO A 1 199 ? 44.606 2.095 43.138 1.00 45.12 199 PRO A N 1
ATOM 1543 C CA . PRO A 1 199 ? 45.818 2.659 43.753 1.00 45.12 199 PRO A CA 1
ATOM 1544 C C . PRO A 1 199 ? 47.116 1.861 43.479 1.00 45.12 199 PRO A C 1
ATOM 1546 O O . PRO A 1 199 ? 47.095 0.707 43.064 1.00 45.12 199 PRO A O 1
ATOM 1549 N N . GLY A 1 200 ? 48.272 2.469 43.757 1.00 35.09 200 GLY A N 1
ATOM 1550 C CA . GLY A 1 200 ? 49.577 1.817 43.633 1.00 35.09 200 GLY A CA 1
ATOM 1551 C C . GLY A 1 200 ? 50.586 2.366 44.634 1.00 35.09 200 GLY A C 1
ATOM 1552 O O . GLY A 1 200 ? 51.431 3.180 44.285 1.00 35.09 200 GLY A O 1
ATOM 1553 N N . THR A 1 201 ? 50.498 1.912 45.883 1.00 37.44 201 THR A N 1
ATOM 1554 C CA . THR A 1 201 ? 51.571 2.045 46.873 1.00 37.44 201 THR A CA 1
ATOM 1555 C C . THR A 1 201 ? 52.622 0.972 46.597 1.00 37.44 201 THR A C 1
ATOM 1557 O O . THR A 1 201 ? 52.359 -0.208 46.823 1.00 37.44 201 THR A O 1
ATOM 1560 N N . LYS A 1 202 ? 53.826 1.366 46.167 1.00 39.88 202 LYS A N 1
ATOM 1561 C CA . LYS A 1 202 ? 55.053 0.601 46.426 1.00 39.88 202 LYS A CA 1
ATOM 1562 C C . LYS A 1 202 ? 56.203 1.538 46.787 1.00 39.88 202 LYS A C 1
ATOM 1564 O O . LYS A 1 202 ? 56.528 2.471 46.065 1.00 39.88 202 LYS A O 1
ATOM 1569 N N . VAL A 1 203 ? 56.746 1.237 47.957 1.00 38.75 203 VAL A N 1
ATOM 1570 C CA . VAL A 1 203 ? 57.945 1.757 48.613 1.00 38.75 203 VAL A CA 1
ATOM 1571 C C . VAL A 1 203 ? 59.194 1.317 47.845 1.00 38.75 203 VAL A C 1
ATOM 1573 O O . VAL A 1 203 ? 59.234 0.181 47.372 1.00 38.75 203 VAL A O 1
ATOM 1576 N N . GLY A 1 204 ? 60.226 2.165 47.796 1.00 41.16 204 GLY A N 1
ATOM 1577 C CA . GLY A 1 204 ? 61.575 1.739 47.421 1.00 41.16 204 GLY A CA 1
ATOM 1578 C C . GLY A 1 204 ? 62.574 2.875 47.193 1.00 41.16 204 GLY A C 1
ATOM 1579 O O . GLY A 1 204 ? 62.678 3.326 46.061 1.00 41.16 204 GLY A O 1
ATOM 1580 N N . VAL A 1 205 ? 63.315 3.195 48.268 1.00 38.75 205 VAL A N 1
ATOM 1581 C CA . VAL A 1 205 ? 64.654 3.836 48.363 1.00 38.75 205 VAL A CA 1
ATOM 1582 C C . VAL A 1 205 ? 64.799 5.292 47.918 1.00 38.75 205 VAL A C 1
ATOM 1584 O O . VAL A 1 205 ? 64.642 5.593 46.719 1.00 38.75 205 VAL A O 1
#

Nearest PDB structures (foldseek):
  9eom-assembly1_A-2  TM=6.401E-01  e=1.173E-02  Synechocystis sp. PCC 6803
  9eon-assembly1_A  TM=6.385E-01  e=2.196E-02  Synechocystis sp. PCC 6803
  8a1g-assembly2_B  TM=9.122E-01  e=3.994E+00  Homo sapiens
  8qbw-assembly1_A  TM=3.269E-01  e=1.533E-01  Nostoc punctiforme
  8qbr-assembly1_A  TM=3.933E-01  e=1.214E+00  Nostoc punctiforme

Secondary structure (DSSP, 8-state):
-HHHHHHHHHHHHHHHHHHHHHHHHHHHHHHHHHHHHHHHHHTT-HHHHHHHHHHHHHHHHHHHHHHHHHHHHHHHHHHHHHHHHHHHHHHHHHHHHHHHHHHHHHHHHHHHHHHHHHHHHHHS-TTS-HHHHHHHHHHHHHHHHHHHHHHHHHHHHHHHHHHHHHHHHHHHHHHHHHHHHTT----------------------

pLDDT: mean 79.49, std 17.71, range [30.2, 96.69]

Sequence (205 aa):
QVPKMNESIAMVKANVTLLEKENQKYKNDSVEITSKIKAALQASREDIATTYATQLQTVKSALLRNEQQLSAARQAYDKALQVKQAFMREKDRKTAEAMQALRDARRAKWQSKVADAMESFQVAGIDATHDEMLQKIQEQTAVNEARMDMALSNVDTQGIKIEEEAEKIRATELLKQFKQEMGLEAPAESAGGAKTLGPGTKVGV

Foldseek 3Di:
DLVVLVVVLVVLVVVLVVLVVVLVVLVVVLVVLVVVLVVCVVVVNVVVNVVSVVVNVVSVVVSVVSVVVSVVSVVVSVVSVVVSVVVVVVVVVVVVVVVVVVVVVVVVVVVVVVVVVVVVVVVPDDPDDPVVVVVVVVVVVVVVVVVVVVVVVVVVVVVVVVVVVVVVVVVVVVVVVVCVVVPPDDDDDDDDDDDDDDDDDDDDD

Mean predicted aligned error: 17.67 Å

Solvent-accessible surface area (backbone atoms only — not comparable to full-atom values): 11540 Å² total; per-residue (Å²): 111,71,64,62,53,53,51,52,48,49,53,39,48,50,50,34,54,49,42,51,52,52,44,51,48,40,51,50,52,45,52,51,40,50,51,50,29,54,53,27,52,75,68,72,35,59,74,62,23,52,53,38,51,54,50,41,54,51,45,53,55,50,38,53,54,45,52,52,52,36,54,54,35,47,54,52,40,54,50,48,51,52,52,51,52,54,50,50,52,52,52,51,53,53,48,52,51,52,53,49,54,51,51,52,52,50,51,52,51,49,52,49,52,52,49,54,50,54,50,54,60,63,71,56,54,96,78,72,59,69,64,64,53,53,53,53,52,52,52,55,49,54,55,52,51,54,53,50,53,54,56,53,51,61,56,49,55,54,52,52,52,51,52,54,50,51,49,50,50,51,51,54,49,50,53,49,50,50,41,62,73,67,67,76,72,81,93,82,77,92,83,86,80,92,82,82,84,88,89,83,92,78,88,83,134

Radius of gyration: 37.76 Å; Cα contacts (8 Å, |Δi|>4): 54; chains: 1; bounding box: 92×32×110 Å